Protein AF-A0A699RIP3-F1 (afdb_monomer_lite)

Organism: Tanacetum cinerariifolium (NCBI:txid118510)

pLDDT: mean 72.55, std 20.29, range [32.91, 98.12]

Structure (mmCIF, N/CA/C/O backbone):
data_AF-A0A699RIP3-F1
#
_entry.id   AF-A0A699RIP3-F1
#
loop_
_atom_site.group_PDB
_atom_site.id
_atom_site.type_symbol
_atom_site.label_atom_id
_atom_site.label_alt_id
_atom_site.label_comp_id
_atom_site.label_asym_id
_atom_site.label_entity_id
_atom_site.label_seq_id
_atom_site.pdbx_PDB_ins_code
_atom_site.Cartn_x
_atom_site.Cartn_y
_atom_site.Cartn_z
_atom_site.occupancy
_atom_site.B_iso_or_equiv
_atom_site.auth_seq_id
_atom_site.auth_comp_id
_atom_site.auth_asym_id
_atom_site.auth_atom_id
_atom_site.pdbx_PDB_model_num
ATOM 1 N N . PRO A 1 1 ? 71.080 -11.417 -11.688 1.00 34.22 1 PRO A N 1
ATOM 2 C CA . PRO A 1 1 ? 71.115 -10.082 -12.326 1.00 34.22 1 PRO A CA 1
ATOM 3 C C . PRO A 1 1 ? 70.754 -10.227 -13.813 1.00 34.22 1 PRO A C 1
ATOM 5 O O . PRO A 1 1 ? 71.542 -10.786 -14.564 1.00 34.22 1 PRO A O 1
ATOM 8 N N . THR A 1 2 ? 69.465 -10.090 -14.152 1.00 40.97 2 THR A N 1
ATOM 9 C CA . THR A 1 2 ? 68.880 -8.862 -14.751 1.00 40.97 2 THR A CA 1
ATOM 10 C C . THR A 1 2 ? 69.569 -8.600 -16.093 1.00 40.97 2 THR A C 1
ATOM 12 O O . THR A 1 2 ? 70.776 -8.411 -16.110 1.00 40.97 2 THR A O 1
ATOM 15 N N . ILE A 1 3 ? 68.917 -8.660 -17.254 1.00 39.81 3 ILE A N 1
ATOM 16 C CA . ILE A 1 3 ? 67.822 -7.795 -17.712 1.00 39.81 3 ILE A CA 1
ATOM 17 C C . ILE A 1 3 ? 67.219 -8.493 -18.946 1.00 39.81 3 ILE A C 1
ATOM 19 O O . ILE A 1 3 ? 67.927 -8.654 -19.934 1.00 39.81 3 ILE A O 1
ATOM 23 N N . ASN A 1 4 ? 65.950 -8.904 -18.906 1.00 32.91 4 ASN A N 1
ATOM 24 C CA . ASN A 1 4 ? 65.166 -9.080 -20.129 1.00 32.91 4 ASN A CA 1
ATOM 25 C C . ASN A 1 4 ? 64.167 -7.934 -20.141 1.00 32.91 4 ASN A C 1
ATOM 27 O O . ASN A 1 4 ? 63.310 -7.826 -19.266 1.00 32.91 4 ASN A O 1
ATOM 31 N N . SER A 1 5 ? 64.414 -7.035 -21.081 1.00 35.91 5 SER A N 1
ATOM 32 C CA . SER A 1 5 ? 63.674 -5.821 -21.369 1.00 35.91 5 SER A CA 1
ATOM 33 C C . SER A 1 5 ? 62.181 -6.092 -21.506 1.00 35.91 5 SER A C 1
ATOM 35 O O . SER A 1 5 ? 61.758 -6.902 -22.332 1.00 35.91 5 SER A O 1
ATOM 37 N N . GLU A 1 6 ? 61.430 -5.363 -20.690 1.00 47.81 6 GLU A N 1
ATOM 38 C CA . GLU A 1 6 ? 60.021 -5.026 -20.836 1.00 47.81 6 GLU A CA 1
ATOM 39 C C . GLU A 1 6 ? 59.638 -4.841 -22.312 1.00 47.81 6 GLU A C 1
ATOM 41 O O . GLU A 1 6 ? 60.099 -3.910 -22.971 1.00 47.81 6 GLU A O 1
ATOM 46 N N . LEU A 1 7 ? 58.767 -5.708 -22.828 1.00 37.56 7 LEU A N 1
ATOM 47 C CA . LEU A 1 7 ? 57.936 -5.372 -23.977 1.00 37.56 7 LEU A CA 1
ATOM 48 C C . LEU A 1 7 ? 56.486 -5.337 -23.502 1.00 37.56 7 LEU A C 1
ATOM 50 O O . LEU A 1 7 ? 55.873 -6.359 -23.200 1.00 37.56 7 LEU A O 1
ATOM 54 N N . LEU A 1 8 ? 55.990 -4.109 -23.395 1.00 41.62 8 LEU A N 1
ATOM 55 C CA . LEU A 1 8 ? 54.599 -3.743 -23.164 1.00 41.62 8 LEU A CA 1
ATOM 56 C C . LEU A 1 8 ? 53.673 -4.487 -24.147 1.00 41.62 8 LEU A C 1
ATOM 58 O O . LEU A 1 8 ? 53.955 -4.467 -25.350 1.00 41.62 8 LEU A O 1
ATOM 62 N N . PRO A 1 9 ? 52.545 -5.073 -23.694 1.00 40.75 9 PRO A N 1
ATOM 63 C CA . PRO A 1 9 ? 51.501 -5.528 -24.595 1.00 40.75 9 PRO A CA 1
ATOM 64 C C . PRO A 1 9 ? 50.780 -4.293 -25.138 1.00 40.75 9 PRO A C 1
ATOM 66 O O . PRO A 1 9 ? 49.934 -3.672 -24.497 1.00 40.75 9 PRO A O 1
ATOM 69 N N . THR A 1 10 ? 51.218 -3.916 -26.328 1.00 44.31 10 THR A N 1
ATOM 70 C CA . THR A 1 10 ? 50.703 -2.870 -27.196 1.00 44.31 10 THR A CA 1
ATOM 71 C C . THR A 1 10 ? 49.336 -3.272 -27.747 1.00 44.31 10 THR A C 1
ATOM 73 O O . THR A 1 10 ? 49.201 -4.348 -28.315 1.00 44.31 10 THR A O 1
ATOM 76 N N . GLN A 1 11 ? 48.347 -2.387 -27.570 1.00 42.66 11 GLN A N 1
ATOM 77 C CA . GLN A 1 11 ? 47.198 -2.077 -28.448 1.00 42.66 11 GLN A CA 1
ATOM 78 C C . GLN A 1 11 ? 46.241 -3.184 -28.964 1.00 42.66 11 GLN A C 1
ATOM 80 O O . GLN A 1 11 ? 45.070 -2.888 -29.169 1.00 42.66 11 GLN A O 1
ATOM 85 N N . GLY A 1 12 ? 46.649 -4.443 -29.133 1.00 36.34 12 GLY A N 1
ATOM 86 C CA . GLY A 1 12 ? 45.901 -5.457 -29.892 1.00 36.34 12 GLY A CA 1
ATOM 87 C C . GLY A 1 12 ? 44.864 -6.278 -29.114 1.00 36.34 12 GLY A C 1
ATOM 88 O O . GLY A 1 12 ? 44.054 -6.970 -29.727 1.00 36.34 12 GLY A O 1
ATOM 89 N N . VAL A 1 13 ? 44.852 -6.219 -27.777 1.00 40.50 13 VAL A N 1
ATOM 90 C CA . VAL A 1 13 ? 43.825 -6.900 -26.951 1.00 40.50 13 VAL A CA 1
ATOM 91 C C . VAL A 1 13 ? 42.534 -6.076 -26.886 1.00 40.50 13 VAL A C 1
ATOM 93 O O . VAL A 1 13 ? 41.445 -6.621 -26.761 1.00 40.50 13 VAL A O 1
ATOM 96 N N . MET A 1 14 ? 42.653 -4.756 -27.041 1.00 40.97 14 MET A N 1
ATOM 97 C CA . MET A 1 14 ? 41.535 -3.813 -26.982 1.00 40.97 14 MET A CA 1
ATOM 98 C C . MET A 1 14 ? 40.699 -3.805 -28.274 1.00 40.97 14 MET A C 1
ATOM 100 O O . MET A 1 14 ? 39.565 -3.344 -28.267 1.00 40.97 14 MET A O 1
ATOM 104 N N . GLN A 1 15 ? 41.237 -4.364 -29.362 1.00 41.56 15 GLN A N 1
ATOM 105 C CA . GLN A 1 15 ? 40.645 -4.301 -30.701 1.00 41.56 15 GLN A CA 1
ATOM 106 C C . GLN A 1 15 ? 39.834 -5.549 -31.085 1.00 41.56 15 GLN A C 1
ATOM 108 O O . GLN A 1 15 ? 39.026 -5.490 -31.996 1.00 41.56 15 GLN A O 1
ATOM 113 N N . ARG A 1 16 ? 39.972 -6.670 -30.359 1.00 39.16 16 ARG A N 1
ATOM 114 C CA . ARG A 1 16 ? 39.171 -7.893 -30.600 1.00 39.16 16 ARG A CA 1
ATOM 115 C C . ARG A 1 16 ? 37.835 -7.923 -29.858 1.00 39.16 16 ARG A C 1
ATOM 117 O O . ARG A 1 16 ? 36.969 -8.720 -30.194 1.00 39.16 16 ARG A O 1
ATOM 124 N N . CYS A 1 17 ? 37.669 -7.045 -28.871 1.00 43.50 17 CYS A N 1
ATOM 125 C CA . CYS A 1 17 ? 36.373 -6.774 -28.249 1.00 43.50 17 CYS A CA 1
ATOM 126 C C . CYS A 1 17 ? 35.529 -5.787 -29.071 1.00 43.50 17 CYS A C 1
ATOM 128 O O . CYS A 1 17 ? 34.378 -5.535 -28.719 1.00 43.50 17 CYS A O 1
ATOM 130 N N . MET A 1 18 ? 36.085 -5.224 -30.149 1.00 45.62 18 MET A N 1
ATOM 131 C CA . MET A 1 18 ? 35.347 -4.386 -31.078 1.00 45.62 18 MET A CA 1
ATOM 132 C C . MET A 1 18 ? 34.877 -5.254 -32.254 1.00 45.62 18 MET A C 1
ATOM 134 O O . MET A 1 18 ? 35.673 -5.824 -32.987 1.00 45.62 18 MET A O 1
ATOM 138 N N . MET A 1 19 ? 33.556 -5.314 -32.431 1.00 51.97 19 MET A N 1
ATOM 139 C CA . MET A 1 19 ? 32.873 -5.632 -33.692 1.00 51.97 19 MET A CA 1
ATOM 140 C C . MET A 1 19 ? 32.603 -7.112 -34.025 1.00 51.97 19 MET A C 1
ATOM 142 O O . MET A 1 19 ? 32.935 -7.588 -35.107 1.00 51.97 19 MET A O 1
ATOM 146 N N . ASP A 1 20 ? 31.784 -7.793 -33.213 1.00 46.00 20 ASP A N 1
ATOM 147 C CA . ASP A 1 20 ? 30.712 -8.562 -33.863 1.00 46.00 20 ASP A CA 1
ATOM 148 C C . ASP A 1 20 ? 29.826 -7.508 -34.551 1.00 46.00 20 ASP A C 1
ATOM 150 O O . ASP A 1 20 ? 29.187 -6.697 -33.876 1.00 46.00 20 ASP A O 1
ATOM 154 N N . GLY A 1 21 ? 29.894 -7.395 -35.881 1.00 54.56 21 GLY A N 1
ATOM 155 C CA . GLY A 1 21 ? 29.233 -6.315 -36.633 1.00 54.56 21 GLY A CA 1
ATOM 156 C C . GLY A 1 21 ? 27.726 -6.239 -36.359 1.00 54.56 21 GLY A C 1
ATOM 157 O O . GLY A 1 21 ? 27.130 -5.168 -36.428 1.00 54.56 21 GLY A O 1
ATOM 158 N N . SER A 1 22 ? 27.129 -7.358 -35.947 1.00 57.47 22 SER A N 1
ATOM 159 C CA . SER A 1 22 ? 25.752 -7.437 -35.458 1.00 57.47 22 SER A CA 1
ATOM 160 C C . SER A 1 22 ? 25.561 -6.708 -34.123 1.00 57.47 22 SER A C 1
ATOM 162 O O . SER A 1 22 ? 24.611 -5.944 -33.976 1.00 57.47 22 SER A O 1
ATOM 164 N N . LEU A 1 23 ? 26.478 -6.888 -33.163 1.00 54.41 23 LEU A N 1
ATOM 165 C CA . LEU A 1 23 ? 26.453 -6.171 -31.886 1.00 54.41 23 LEU A CA 1
ATOM 166 C C . LEU A 1 23 ? 26.749 -4.688 -32.091 1.00 54.41 23 LEU A C 1
ATOM 168 O O . LEU A 1 23 ? 26.065 -3.857 -31.512 1.00 54.41 23 LEU A O 1
ATOM 172 N N . LEU A 1 24 ? 27.702 -4.314 -32.944 1.00 56.69 24 LEU A N 1
ATOM 173 C CA . LEU A 1 24 ? 27.969 -2.891 -33.168 1.00 56.69 24 LEU A CA 1
ATOM 174 C C . LEU A 1 24 ? 26.839 -2.170 -33.903 1.00 56.69 24 LEU A C 1
ATOM 176 O O . LEU A 1 24 ? 26.588 -1.009 -33.597 1.00 56.69 24 LEU A O 1
ATOM 180 N N . ASN A 1 25 ? 26.123 -2.842 -34.805 1.00 54.47 25 ASN A N 1
ATOM 181 C CA . ASN A 1 25 ? 24.908 -2.290 -35.409 1.00 54.47 25 ASN A CA 1
ATOM 182 C C . ASN A 1 25 ? 23.765 -2.187 -34.386 1.00 54.47 25 ASN A C 1
ATOM 184 O O . ASN A 1 25 ? 23.089 -1.162 -34.342 1.00 54.47 25 ASN A O 1
ATOM 188 N N . LEU A 1 26 ? 23.616 -3.170 -33.490 1.00 55.41 26 LEU A N 1
ATOM 189 C CA . LEU A 1 26 ? 22.687 -3.102 -32.354 1.00 55.41 26 LEU A CA 1
ATOM 190 C C . LEU A 1 26 ? 23.014 -1.911 -31.427 1.00 55.41 26 LEU A C 1
ATOM 192 O O . LEU A 1 26 ? 22.128 -1.160 -31.023 1.00 55.41 26 LEU A O 1
ATOM 196 N N . PHE A 1 27 ? 24.298 -1.679 -31.138 1.00 52.00 27 PHE A N 1
ATOM 197 C CA . PHE A 1 27 ? 24.760 -0.554 -30.321 1.00 52.00 27 PHE A CA 1
ATOM 198 C C . PHE A 1 27 ? 24.671 0.806 -31.043 1.00 52.00 27 PHE A C 1
ATOM 200 O O . PHE A 1 27 ? 24.425 1.822 -30.394 1.00 52.00 27 PHE A O 1
ATOM 207 N N . ARG A 1 28 ? 24.868 0.854 -32.367 1.00 54.44 28 ARG A N 1
ATOM 208 C CA . ARG A 1 28 ? 24.886 2.097 -33.161 1.00 54.44 28 ARG A CA 1
ATOM 209 C C . ARG A 1 28 ? 23.491 2.553 -33.586 1.00 54.44 28 ARG A C 1
ATOM 211 O O . ARG A 1 28 ? 23.231 3.753 -33.581 1.00 54.44 28 ARG A O 1
ATOM 218 N N . GLU A 1 29 ? 22.614 1.628 -33.967 1.00 58.25 29 GLU A N 1
ATOM 219 C CA . GLU A 1 29 ? 21.299 1.947 -34.537 1.00 58.25 29 GLU A CA 1
ATOM 220 C C . GLU A 1 29 ? 20.145 1.664 -33.569 1.00 58.25 29 GLU A C 1
ATOM 222 O O . GLU A 1 29 ? 19.229 2.480 -33.466 1.00 58.25 29 GLU A O 1
ATOM 227 N N . GLU A 1 30 ? 20.185 0.561 -32.814 1.00 57.12 30 GLU A N 1
ATOM 228 C CA . GLU A 1 30 ? 19.050 0.161 -31.971 1.00 57.12 30 GLU A CA 1
ATOM 229 C C . GLU A 1 30 ? 19.103 0.735 -30.551 1.00 57.12 30 GLU A C 1
ATOM 231 O O . GLU A 1 30 ? 18.060 1.125 -30.030 1.00 57.12 30 GLU A O 1
ATOM 236 N N . LEU A 1 31 ? 20.279 0.871 -29.924 1.00 61.66 31 LEU A N 1
ATOM 237 C CA . LEU A 1 31 ? 20.385 1.438 -28.569 1.00 61.66 31 LEU A CA 1
ATOM 238 C C . LEU A 1 31 ? 19.829 2.866 -28.444 1.00 61.66 31 LEU A C 1
ATOM 240 O O . LEU A 1 31 ? 19.048 3.094 -27.521 1.00 61.66 31 LEU A O 1
ATOM 244 N N . PRO A 1 32 ? 20.136 3.825 -29.342 1.00 71.62 32 PRO A N 1
ATOM 245 C CA . PRO A 1 32 ? 19.537 5.160 -29.286 1.00 71.62 32 PRO A CA 1
ATOM 246 C C . PRO A 1 32 ? 18.012 5.129 -29.460 1.00 71.62 32 PRO A C 1
ATOM 248 O O . PRO A 1 32 ? 17.280 5.886 -28.820 1.00 71.62 32 PRO A O 1
ATOM 251 N N . VAL A 1 33 ? 17.505 4.219 -30.298 1.00 68.62 33 VAL A N 1
ATOM 252 C CA . VAL A 1 33 ? 16.064 4.019 -30.492 1.00 68.62 33 VAL A CA 1
ATOM 253 C C . VAL A 1 33 ? 15.434 3.427 -29.229 1.00 68.62 33 VAL A C 1
ATOM 255 O O . VAL A 1 33 ? 14.414 3.936 -28.773 1.00 68.62 33 VAL A O 1
ATOM 258 N N . MET A 1 34 ? 16.059 2.432 -28.601 1.00 60.53 34 MET A N 1
ATOM 259 C CA . MET A 1 34 ? 15.606 1.850 -27.336 1.00 60.53 34 MET A CA 1
ATOM 260 C C . MET A 1 34 ? 15.633 2.859 -26.182 1.00 60.53 34 MET A C 1
ATOM 262 O O . MET A 1 34 ? 14.648 2.962 -25.453 1.00 60.53 34 MET A O 1
ATOM 266 N N . LEU A 1 35 ? 16.708 3.639 -26.048 1.00 67.06 35 LEU A N 1
ATOM 267 C CA . LEU A 1 35 ? 16.837 4.711 -25.055 1.00 67.06 35 LEU A CA 1
ATOM 268 C C . LEU A 1 35 ? 15.766 5.785 -25.267 1.00 67.06 35 LEU A C 1
ATOM 270 O O . LEU A 1 35 ? 15.059 6.124 -24.323 1.00 67.06 35 LEU A O 1
ATOM 274 N N . SER A 1 36 ? 15.548 6.238 -26.506 1.00 61.00 36 SER A N 1
ATOM 275 C CA . SER A 1 36 ? 14.508 7.235 -26.806 1.00 61.00 36 SER A CA 1
ATOM 276 C C . SER A 1 36 ? 13.079 6.704 -26.615 1.00 61.00 36 SER A C 1
ATOM 278 O O . SER A 1 36 ? 12.183 7.451 -26.220 1.00 61.00 36 SER A O 1
ATOM 280 N N . LEU A 1 37 ? 12.829 5.413 -26.860 1.00 59.50 37 LEU A N 1
ATOM 281 C CA . LEU A 1 37 ? 11.549 4.769 -26.549 1.00 59.50 37 LEU A CA 1
ATOM 282 C C . LEU A 1 37 ? 11.345 4.641 -25.038 1.00 59.50 37 LEU A C 1
ATOM 284 O O . LEU A 1 37 ? 10.236 4.859 -24.554 1.00 59.50 37 LEU A O 1
ATOM 288 N N . GLN A 1 38 ? 12.406 4.325 -24.296 1.00 57.81 38 GLN A N 1
ATOM 289 C CA . GLN A 1 38 ? 12.388 4.253 -22.840 1.00 57.81 38 GLN A CA 1
ATOM 290 C C . GLN A 1 38 ? 12.198 5.637 -22.211 1.00 57.81 38 GLN A C 1
ATOM 292 O O . GLN A 1 38 ? 11.430 5.764 -21.266 1.00 57.81 38 GLN A O 1
ATOM 297 N N . GLU A 1 39 ? 12.828 6.683 -22.737 1.00 65.94 39 GLU A N 1
ATOM 298 C CA . GLU A 1 39 ? 12.599 8.073 -22.328 1.00 65.94 39 GLU A CA 1
ATOM 299 C C . GLU A 1 39 ? 11.161 8.502 -22.582 1.00 65.94 39 GLU A C 1
ATOM 301 O O . GLU A 1 39 ? 10.498 8.951 -21.654 1.00 65.94 39 GLU A O 1
ATOM 306 N N . LYS A 1 40 ? 10.632 8.258 -23.785 1.00 61.91 40 LYS A N 1
ATOM 307 C CA . LYS A 1 40 ? 9.219 8.522 -24.092 1.00 61.91 40 LYS A CA 1
ATOM 308 C C . LYS A 1 40 ? 8.268 7.716 -23.213 1.00 61.91 40 LYS A C 1
ATOM 310 O O . LYS A 1 40 ? 7.171 8.180 -22.918 1.00 61.91 40 LYS A O 1
ATOM 315 N N . LYS A 1 41 ? 8.653 6.501 -22.815 1.00 69.44 41 LYS A N 1
ATOM 316 C CA . LYS A 1 41 ? 7.891 5.690 -21.862 1.00 69.44 41 LYS A CA 1
ATOM 317 C C . LYS A 1 41 ? 7.926 6.319 -20.467 1.00 69.44 41 LYS A C 1
ATOM 319 O O . LYS A 1 41 ? 6.865 6.532 -19.903 1.00 69.44 41 LYS A O 1
ATOM 324 N N . ARG A 1 42 ? 9.105 6.713 -19.973 1.00 67.38 42 ARG A N 1
ATOM 325 C CA . ARG A 1 42 ? 9.269 7.424 -18.692 1.00 67.38 42 ARG A CA 1
ATOM 326 C C . ARG A 1 42 ? 8.509 8.749 -18.656 1.00 67.38 42 ARG A C 1
ATOM 328 O O . ARG A 1 42 ? 7.937 9.077 -17.629 1.00 67.38 42 ARG A O 1
ATOM 335 N N . GLU A 1 43 ? 8.482 9.492 -19.757 1.00 70.94 43 GLU A N 1
ATOM 336 C CA . GLU A 1 43 ? 7.761 10.765 -19.864 1.00 70.94 43 GLU A CA 1
ATOM 337 C C . GLU A 1 43 ? 6.241 10.559 -19.830 1.00 70.94 43 GLU A C 1
ATOM 339 O O . GLU A 1 43 ? 5.536 11.272 -19.120 1.00 70.94 43 GLU A O 1
ATOM 344 N N . LYS A 1 44 ? 5.733 9.525 -20.513 1.00 75.25 44 LYS A N 1
ATOM 345 C CA . LYS A 1 44 ? 4.322 9.120 -20.408 1.00 75.25 44 LYS A CA 1
ATOM 346 C C . LYS A 1 44 ? 3.963 8.628 -19.010 1.00 75.25 44 LYS A C 1
ATOM 348 O O . LYS A 1 44 ? 2.895 8.974 -18.517 1.00 75.25 44 LYS A O 1
ATOM 353 N N . ASP A 1 45 ? 4.843 7.851 -18.383 1.00 78.06 45 ASP A N 1
ATOM 354 C CA . ASP A 1 45 ? 4.647 7.359 -17.020 1.00 78.06 45 ASP A CA 1
ATOM 355 C C . ASP A 1 45 ? 4.646 8.536 -16.026 1.00 78.06 45 ASP A C 1
ATOM 357 O O . ASP A 1 45 ? 3.785 8.601 -15.154 1.00 78.06 45 ASP A O 1
ATOM 361 N N . LEU A 1 46 ? 5.537 9.521 -16.192 1.00 80.06 46 LEU A N 1
ATOM 362 C CA . LEU A 1 46 ? 5.563 10.730 -15.365 1.00 80.06 46 LEU A CA 1
ATOM 363 C C . LEU A 1 46 ? 4.283 11.558 -15.529 1.00 80.06 46 LEU A C 1
ATOM 365 O O . LEU A 1 46 ? 3.661 11.900 -14.527 1.00 80.06 46 LEU A O 1
ATOM 369 N N . GLN A 1 47 ? 3.851 11.812 -16.768 1.00 84.75 47 GLN A N 1
ATOM 370 C CA . GLN A 1 47 ? 2.601 12.528 -17.041 1.00 84.75 47 GLN A CA 1
ATOM 371 C C . GLN A 1 47 ? 1.395 11.800 -16.431 1.00 84.75 47 GLN A C 1
ATOM 373 O O . GLN A 1 47 ? 0.551 12.426 -15.796 1.00 84.75 47 GLN A O 1
ATOM 378 N N . TYR A 1 48 ? 1.348 10.469 -16.558 1.00 86.44 48 TYR A N 1
ATOM 379 C CA . TYR A 1 48 ? 0.324 9.636 -15.927 1.00 86.44 48 TYR A CA 1
ATOM 380 C C . TYR A 1 48 ? 0.293 9.836 -14.406 1.00 86.44 48 TYR A C 1
ATOM 382 O O . TYR A 1 48 ? -0.781 10.004 -13.829 1.00 86.44 48 TYR A O 1
ATOM 390 N N . PHE A 1 49 ? 1.456 9.848 -13.748 1.00 81.50 49 PHE A N 1
ATOM 391 C CA . PHE A 1 49 ? 1.542 10.070 -12.305 1.00 81.50 49 PHE A CA 1
ATOM 392 C C . PHE A 1 49 ? 1.142 11.492 -11.900 1.00 81.50 49 PHE A C 1
ATOM 394 O O . PHE A 1 49 ? 0.431 11.657 -10.908 1.00 81.50 49 PHE A O 1
ATOM 401 N N . GLU A 1 50 ? 1.556 12.512 -12.648 1.00 88.81 50 GLU A N 1
ATOM 402 C CA . GLU A 1 50 ? 1.189 13.905 -12.377 1.00 88.81 50 GLU A CA 1
ATOM 403 C C . GLU A 1 50 ? -0.324 14.129 -12.495 1.00 88.81 50 GLU A C 1
ATOM 405 O O . GLU A 1 50 ? -0.943 14.647 -11.558 1.00 88.81 50 GLU A O 1
ATOM 410 N N . ASP A 1 51 ? -0.934 13.659 -13.585 1.00 89.25 51 ASP A N 1
ATOM 411 C CA . ASP A 1 51 ? -2.379 13.748 -13.815 1.00 89.25 51 ASP A CA 1
ATOM 412 C C . ASP A 1 51 ? -3.149 12.995 -12.721 1.00 89.25 51 ASP A C 1
ATOM 414 O O . ASP A 1 51 ? -4.127 13.498 -12.158 1.00 89.25 51 ASP A O 1
ATOM 418 N N . LYS A 1 52 ? -2.656 11.818 -12.322 1.00 86.19 52 LYS A N 1
ATOM 419 C CA . LYS A 1 52 ? -3.261 11.020 -11.251 1.00 86.19 52 LYS A CA 1
ATOM 420 C C . LYS A 1 52 ? -3.207 11.713 -9.894 1.00 86.19 52 LYS A C 1
ATOM 422 O O . LYS A 1 52 ? -4.207 11.746 -9.177 1.00 86.19 52 LYS A O 1
ATOM 427 N N . VAL A 1 53 ? -2.069 12.304 -9.541 1.00 88.38 53 VAL A N 1
ATOM 428 C CA . VAL A 1 53 ? -1.915 13.064 -8.291 1.00 88.38 53 VAL A CA 1
ATOM 429 C C . VAL A 1 53 ? -2.839 14.284 -8.275 1.00 88.38 53 VAL A C 1
ATOM 431 O O . VAL A 1 53 ? -3.395 14.617 -7.225 1.00 88.38 53 VAL A O 1
ATOM 434 N N . LEU A 1 54 ? -3.037 14.950 -9.414 1.00 92.06 54 LEU A N 1
ATOM 435 C CA . LEU A 1 54 ? -3.975 16.068 -9.527 1.00 92.06 54 LEU A CA 1
ATOM 436 C C . LEU A 1 54 ? -5.425 15.628 -9.286 1.00 92.06 54 LEU A C 1
ATOM 438 O O . LEU A 1 54 ? -6.131 16.284 -8.514 1.00 92.06 54 LEU A O 1
ATOM 442 N N . LEU A 1 55 ? -5.843 14.506 -9.876 1.00 91.19 55 LEU A N 1
ATOM 443 C CA . LEU A 1 55 ? -7.191 13.955 -9.712 1.00 91.19 55 LEU A CA 1
ATOM 444 C C . LEU A 1 55 ? -7.468 13.485 -8.276 1.00 91.19 55 LEU A C 1
ATOM 446 O O . LEU A 1 55 ? -8.528 13.790 -7.730 1.00 91.19 55 LEU A O 1
ATOM 450 N N . ILE A 1 56 ? -6.506 12.828 -7.618 1.00 88.44 56 ILE A N 1
ATOM 451 C CA . ILE A 1 56 ? -6.628 12.435 -6.201 1.00 88.44 56 ILE A CA 1
ATOM 452 C C . ILE A 1 56 ? -6.821 13.671 -5.320 1.00 88.44 56 ILE A C 1
ATOM 454 O O . ILE A 1 56 ? -7.748 13.720 -4.515 1.00 88.44 56 ILE A O 1
ATOM 458 N N . LYS A 1 57 ? -6.008 14.714 -5.520 1.00 88.44 57 LYS A N 1
ATOM 459 C CA . LYS A 1 57 ? -6.130 15.961 -4.754 1.00 88.44 57 LYS A CA 1
ATOM 460 C C . LYS A 1 57 ? -7.477 16.658 -4.970 1.00 88.44 57 LYS A C 1
ATOM 462 O O . LYS A 1 57 ? -7.960 17.319 -4.056 1.00 88.44 57 LYS A O 1
ATOM 467 N N . ALA A 1 58 ? -8.066 16.569 -6.163 1.00 88.94 58 ALA A N 1
ATOM 468 C CA . ALA A 1 58 ? -9.407 17.089 -6.438 1.00 88.94 58 ALA A CA 1
ATOM 469 C C . ALA A 1 58 ? -10.490 16.276 -5.702 1.00 88.94 58 ALA A C 1
ATOM 471 O O . ALA A 1 58 ? -11.321 16.862 -5.004 1.00 88.94 58 ALA A O 1
ATOM 472 N N . LYS A 1 59 ? -10.409 14.937 -5.755 1.00 87.81 59 LYS A N 1
ATOM 473 C CA . LYS A 1 59 ? -11.291 14.015 -5.012 1.00 87.81 59 LYS A CA 1
ATOM 474 C C . LYS A 1 59 ? -11.240 14.273 -3.503 1.00 87.81 59 LYS A C 1
ATOM 476 O O . LYS A 1 59 ? -12.280 14.377 -2.860 1.00 87.81 59 LYS A O 1
ATOM 481 N N . GLU A 1 60 ? -10.045 14.455 -2.941 1.00 87.50 60 GLU A N 1
ATOM 482 C CA . GLU A 1 60 ? -9.835 14.774 -1.518 1.00 87.50 60 GLU A CA 1
ATOM 483 C C . GLU A 1 60 ? -10.429 16.127 -1.107 1.00 87.50 60 GLU A C 1
ATOM 485 O O . GLU A 1 60 ? -10.913 16.282 0.014 1.00 87.50 60 GLU A O 1
ATOM 490 N N . ARG A 1 61 ? -10.431 17.113 -2.013 1.00 91.50 61 ARG A N 1
ATOM 491 C CA . ARG A 1 61 ? -11.107 18.404 -1.803 1.00 91.50 61 ARG A CA 1
ATOM 492 C C . ARG A 1 61 ? -12.630 18.323 -1.966 1.00 91.50 61 ARG A C 1
ATOM 494 O O . ARG A 1 61 ? -13.304 19.330 -1.755 1.00 91.50 61 ARG A O 1
ATOM 501 N N . GLY A 1 62 ? -13.172 17.154 -2.310 1.00 87.75 62 GLY A N 1
ATOM 502 C CA . GLY A 1 62 ? -14.599 16.940 -2.546 1.00 87.75 62 GLY A CA 1
ATOM 503 C C . GLY A 1 62 ? -15.094 17.519 -3.873 1.00 87.75 62 GLY A C 1
ATOM 504 O O . GLY A 1 62 ? -16.287 17.792 -4.007 1.00 87.75 62 GLY A O 1
ATOM 505 N N . GLU A 1 63 ? -14.198 17.752 -4.838 1.00 89.62 63 GLU A N 1
ATOM 506 C CA . GLU A 1 63 ? -14.583 18.141 -6.196 1.00 89.62 63 GLU A CA 1
ATOM 507 C C . GLU A 1 63 ? -15.245 16.950 -6.908 1.00 89.62 63 GLU A C 1
ATOM 509 O O . GLU A 1 63 ? -14.825 15.802 -6.753 1.00 89.62 63 GLU A O 1
ATOM 514 N N . VAL A 1 64 ? -16.304 17.219 -7.678 1.00 87.75 64 VAL A N 1
ATOM 515 C CA . VAL A 1 64 ? -17.011 16.184 -8.444 1.00 87.75 64 VAL A CA 1
ATOM 516 C C . VAL A 1 64 ? -16.162 15.822 -9.658 1.00 87.75 64 VAL A C 1
ATOM 518 O O . VAL A 1 64 ? -16.006 16.639 -10.566 1.00 87.75 64 VAL A O 1
ATOM 521 N N . LEU A 1 65 ? -15.616 14.608 -9.655 1.00 89.06 65 LEU A N 1
ATOM 522 C CA . LEU A 1 65 ? -14.937 14.023 -10.806 1.00 89.06 65 LEU A CA 1
ATOM 523 C C . LEU A 1 65 ? -15.969 13.450 -11.786 1.00 89.06 65 LEU A C 1
ATOM 525 O O . LEU A 1 65 ? -17.067 13.055 -11.391 1.00 89.06 65 LEU A O 1
ATOM 529 N N . ASP A 1 66 ? -15.636 13.436 -13.074 1.00 91.62 66 ASP A N 1
ATOM 530 C CA . ASP A 1 66 ? -16.445 12.737 -14.070 1.00 91.62 66 ASP A CA 1
ATOM 531 C C . ASP A 1 66 ? -16.180 11.221 -14.044 1.00 91.62 66 ASP A C 1
ATOM 533 O O . ASP A 1 66 ? -15.255 10.730 -13.393 1.00 91.62 66 ASP A O 1
ATOM 537 N N . ALA A 1 67 ? -17.016 10.462 -14.756 1.00 87.12 67 ALA A N 1
ATOM 538 C CA . ALA A 1 67 ? -16.943 9.003 -14.763 1.00 87.12 67 ALA A CA 1
ATOM 539 C C . ALA A 1 67 ? -15.632 8.457 -15.363 1.00 87.12 67 ALA A C 1
ATOM 541 O O . ALA A 1 67 ? -15.235 7.340 -15.040 1.00 87.12 67 ALA A O 1
ATOM 542 N N . GLU A 1 68 ? -14.962 9.219 -16.233 1.00 86.06 68 GLU A N 1
ATOM 543 C CA . GLU A 1 68 ? -13.693 8.817 -16.846 1.00 86.06 68 GLU A CA 1
ATOM 544 C C . GLU A 1 68 ? -12.533 9.010 -15.860 1.00 86.06 68 GLU A C 1
ATOM 546 O O . GLU A 1 68 ? -11.727 8.099 -15.669 1.00 86.06 68 GLU A O 1
ATOM 551 N N . ALA A 1 69 ? -12.501 10.142 -15.155 1.00 87.25 69 ALA A N 1
ATOM 552 C CA . ALA A 1 69 ? -11.551 10.425 -14.088 1.00 87.25 69 ALA A CA 1
ATOM 553 C C . ALA A 1 69 ? -11.737 9.499 -12.876 1.00 87.25 69 ALA A C 1
ATOM 555 O O . ALA A 1 69 ? -10.750 9.067 -12.280 1.00 87.25 69 ALA A O 1
ATOM 556 N N . GLU A 1 70 ? -12.977 9.150 -12.515 1.00 84.81 70 GLU A N 1
ATOM 557 C CA . GLU A 1 70 ? -13.235 8.147 -11.475 1.00 84.81 70 GLU A CA 1
ATOM 558 C C . GLU A 1 70 ? -12.745 6.755 -11.891 1.00 84.81 70 GLU A C 1
ATOM 560 O O . GLU A 1 70 ? -12.065 6.098 -11.102 1.00 84.81 70 GLU A O 1
ATOM 565 N N . ALA A 1 71 ? -13.011 6.325 -13.130 1.00 84.94 71 ALA A N 1
ATOM 566 C CA . ALA A 1 71 ? -12.513 5.049 -13.646 1.00 84.94 71 ALA A CA 1
ATOM 567 C C . ALA A 1 71 ? -10.974 5.007 -13.700 1.00 84.94 71 ALA A C 1
ATOM 569 O O . ALA A 1 71 ? -10.367 4.011 -13.317 1.00 84.94 71 ALA A O 1
ATOM 570 N N . PHE A 1 72 ? -10.334 6.114 -14.087 1.00 85.06 72 PHE A N 1
ATOM 571 C CA . PHE A 1 72 ? -8.875 6.257 -14.101 1.00 85.06 72 PHE A CA 1
ATOM 572 C C . PHE A 1 72 ? -8.234 6.127 -12.704 1.00 85.06 72 PHE A C 1
ATOM 574 O O . PHE A 1 72 ? -7.104 5.645 -12.561 1.00 85.06 72 PHE A O 1
ATOM 581 N N . LEU A 1 73 ? -8.947 6.548 -11.654 1.00 85.19 73 LEU A N 1
ATOM 582 C CA . LEU A 1 73 ? -8.517 6.364 -10.266 1.00 85.19 73 LEU A CA 1
ATOM 583 C C . LEU A 1 73 ? -8.799 4.947 -9.741 1.00 85.19 73 LEU A C 1
ATOM 585 O O . LEU A 1 73 ? -7.987 4.430 -8.971 1.00 85.19 73 LEU A O 1
ATOM 589 N N . ALA A 1 74 ? -9.894 4.317 -10.177 1.00 80.00 74 ALA A N 1
ATOM 590 C CA . ALA A 1 74 ? -10.329 2.993 -9.724 1.00 80.00 74 ALA A CA 1
ATOM 591 C C . ALA A 1 74 ? -9.345 1.863 -10.078 1.00 80.00 74 ALA A C 1
ATOM 593 O O . ALA A 1 74 ? -9.211 0.919 -9.306 1.00 80.00 74 ALA A O 1
ATOM 594 N N . ASP A 1 75 ? -8.575 1.991 -11.164 1.00 67.50 75 ASP A N 1
ATOM 595 C CA . ASP A 1 75 ? -7.542 1.013 -11.561 1.00 67.50 75 ASP A CA 1
ATOM 596 C C . ASP A 1 75 ? -6.432 0.791 -10.503 1.00 67.50 75 ASP A C 1
ATOM 598 O O . ASP A 1 75 ? -5.633 -0.136 -10.629 1.00 67.50 75 ASP A O 1
ATOM 602 N N . VAL A 1 76 ? -6.336 1.641 -9.468 1.00 55.62 76 VAL A N 1
ATOM 603 C CA . VAL A 1 76 ? -5.366 1.505 -8.359 1.00 55.62 76 VAL A CA 1
ATOM 604 C C . VAL A 1 76 ? -6.001 1.208 -7.001 1.00 55.62 76 VAL A C 1
ATOM 606 O O . VAL A 1 76 ? -5.282 0.756 -6.108 1.00 55.62 76 VAL A O 1
ATOM 609 N N . GLU A 1 77 ? -7.317 1.362 -6.837 1.00 54.31 77 GLU A N 1
ATOM 610 C CA . GLU A 1 77 ? -8.044 0.789 -5.692 1.00 54.31 77 GLU A CA 1
ATOM 611 C C . GLU A 1 77 ? -8.134 -0.736 -5.891 1.00 54.31 77 GLU A C 1
ATOM 613 O O . GLU A 1 77 ? -9.184 -1.326 -6.122 1.00 54.31 77 GLU A O 1
ATOM 618 N N . CYS A 1 78 ? -6.979 -1.403 -5.840 1.00 50.19 78 CYS A N 1
ATOM 619 C CA . CYS A 1 78 ? -6.905 -2.840 -5.667 1.00 50.19 78 CYS A CA 1
ATOM 620 C C . CYS A 1 78 ? -7.244 -3.125 -4.199 1.00 50.19 78 CYS A C 1
ATOM 622 O O . CYS A 1 78 ? -6.366 -3.281 -3.350 1.00 50.19 78 CYS A O 1
ATOM 624 N N . ASP A 1 79 ? -8.543 -3.122 -3.905 1.00 53.81 79 ASP A N 1
ATOM 625 C CA . ASP A 1 79 ? -9.106 -3.553 -2.623 1.00 53.81 79 ASP A CA 1
ATOM 626 C C . ASP A 1 79 ? -9.062 -5.081 -2.466 1.00 53.81 79 ASP A C 1
ATOM 628 O O . ASP A 1 79 ? -9.398 -5.613 -1.404 1.00 53.81 79 ASP A O 1
ATOM 632 N N . GLU A 1 80 ? -8.639 -5.810 -3.504 1.00 53.12 80 GLU A N 1
ATOM 633 C CA . GLU A 1 80 ? -8.440 -7.248 -3.411 1.00 53.12 80 GLU A CA 1
ATOM 634 C C . GLU A 1 80 ? -7.189 -7.545 -2.568 1.00 53.12 80 GLU A C 1
ATOM 636 O O . GLU A 1 80 ? -6.072 -7.161 -2.936 1.00 53.12 80 GLU A O 1
ATOM 641 N N . PRO A 1 81 ? -7.336 -8.228 -1.416 1.00 48.66 81 PRO A N 1
ATOM 642 C CA . PRO A 1 81 ? -6.190 -8.694 -0.661 1.00 48.66 81 PRO A CA 1
ATOM 643 C C . PRO A 1 81 ? -5.389 -9.644 -1.550 1.00 48.66 81 PRO A C 1
ATOM 645 O O . PRO A 1 81 ? -5.858 -10.706 -1.954 1.00 48.66 81 PRO A O 1
ATOM 648 N N . TYR A 1 82 ? -4.169 -9.233 -1.880 1.00 51.84 82 TYR A N 1
ATOM 649 C CA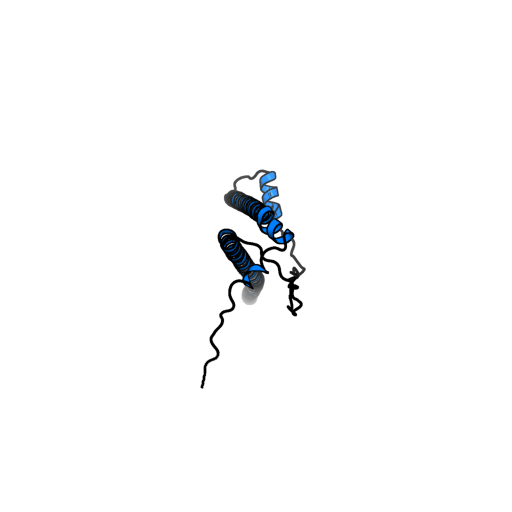 . TYR A 1 82 ? -3.241 -10.063 -2.627 1.00 51.84 82 TYR A CA 1
ATOM 650 C C . TYR A 1 82 ? -2.741 -11.181 -1.695 1.00 51.84 82 TYR A C 1
ATOM 652 O O . TYR A 1 82 ? -1.812 -10.984 -0.912 1.00 51.84 82 TYR A O 1
ATOM 660 N N . ASP A 1 83 ? -3.419 -12.330 -1.727 1.00 58.81 83 ASP A N 1
ATOM 661 C CA . ASP A 1 83 ? -3.162 -13.481 -0.845 1.00 58.81 83 ASP A CA 1
ATOM 662 C C . ASP A 1 83 ? -1.929 -14.310 -1.261 1.00 58.81 83 ASP A C 1
ATOM 664 O O . ASP A 1 83 ? -1.484 -15.182 -0.511 1.00 58.81 83 ASP A O 1
ATOM 668 N N . GLU A 1 84 ? -1.342 -14.044 -2.433 1.00 65.94 84 GLU A N 1
ATOM 669 C CA . GLU A 1 84 ? -0.238 -14.837 -2.978 1.00 65.94 84 GLU A CA 1
ATOM 670 C C . GLU A 1 84 ? 1.064 -14.018 -3.068 1.00 65.94 84 GLU A C 1
ATOM 672 O O . GLU A 1 84 ? 1.081 -12.936 -3.656 1.00 65.94 84 GLU A O 1
ATOM 677 N N . PRO A 1 85 ? 2.190 -14.480 -2.492 1.00 54.78 85 PRO A N 1
ATOM 678 C CA . PRO A 1 85 ? 3.452 -13.760 -2.597 1.00 54.78 85 PRO A CA 1
ATOM 679 C C . PRO A 1 85 ? 3.893 -13.684 -4.064 1.00 54.78 85 PRO A C 1
ATOM 681 O O . PRO A 1 85 ? 4.157 -14.708 -4.693 1.00 54.78 85 PRO A O 1
ATOM 684 N N . LEU A 1 86 ? 4.013 -12.461 -4.595 1.00 61.94 86 LEU A N 1
ATOM 685 C CA . LEU A 1 86 ? 4.601 -12.180 -5.906 1.00 61.94 86 LEU A CA 1
ATOM 686 C C . LEU A 1 86 ? 6.021 -12.763 -5.972 1.00 61.94 86 LEU A C 1
ATOM 688 O O . LEU A 1 86 ? 6.985 -12.174 -5.481 1.00 61.94 86 LEU A O 1
ATOM 692 N N . ALA A 1 87 ? 6.152 -13.944 -6.572 1.00 53.06 87 ALA A N 1
ATOM 693 C CA . ALA A 1 87 ? 7.427 -14.610 -6.777 1.00 53.06 87 ALA A CA 1
ATOM 694 C C . ALA A 1 87 ? 8.191 -13.926 -7.922 1.00 53.06 87 ALA A C 1
ATOM 696 O O . ALA A 1 87 ? 8.095 -14.315 -9.086 1.00 53.06 87 ALA A O 1
ATOM 697 N N . ILE A 1 88 ? 8.958 -12.885 -7.596 1.00 51.72 88 ILE A N 1
ATOM 698 C CA . ILE A 1 88 ? 9.870 -12.241 -8.546 1.00 51.72 88 ILE A CA 1
ATOM 699 C C . ILE A 1 88 ? 11.006 -13.228 -8.849 1.00 51.72 88 ILE A C 1
ATOM 701 O O . ILE A 1 88 ? 11.848 -13.514 -7.999 1.00 51.72 88 ILE A O 1
ATOM 705 N N . THR A 1 89 ? 11.018 -13.788 -10.058 1.00 46.78 89 THR A N 1
ATOM 706 C CA . THR A 1 89 ? 12.057 -14.717 -10.522 1.00 46.78 89 THR A CA 1
AT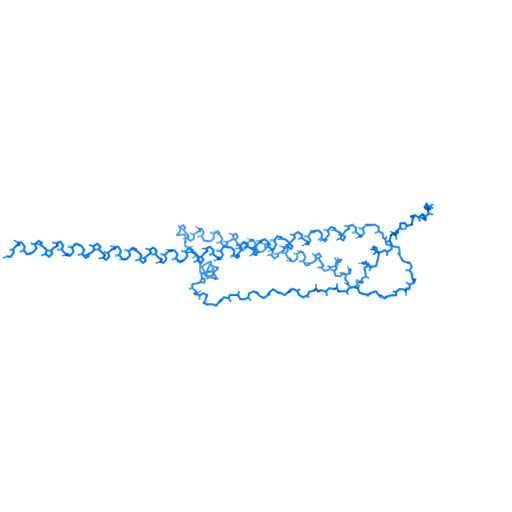OM 707 C C . THR A 1 89 ? 13.220 -13.924 -11.120 1.00 46.78 89 THR A C 1
ATOM 709 O O . THR A 1 89 ? 13.132 -13.387 -12.220 1.00 46.78 89 THR A O 1
ATOM 712 N N . THR A 1 90 ? 14.324 -13.824 -10.380 1.00 46.31 90 THR A N 1
ATOM 713 C CA . THR A 1 90 ? 15.560 -13.170 -10.833 1.00 46.31 90 THR A CA 1
ATOM 714 C C . THR A 1 90 ? 16.317 -14.083 -11.807 1.00 46.31 90 THR A C 1
ATOM 716 O O . THR A 1 90 ? 16.942 -15.055 -11.388 1.00 46.31 90 THR A O 1
ATOM 719 N N . THR A 1 91 ? 16.296 -13.787 -13.107 1.00 48.09 91 THR A N 1
ATOM 720 C CA . THR A 1 91 ? 17.074 -14.529 -14.118 1.00 48.09 91 THR A CA 1
ATOM 721 C C . THR A 1 91 ? 18.531 -14.042 -14.129 1.00 48.09 91 THR A C 1
ATOM 723 O O . THR A 1 91 ? 18.833 -13.003 -14.705 1.00 48.09 91 THR A O 1
ATOM 726 N N . THR A 1 92 ? 19.445 -14.774 -13.482 1.00 45.78 92 THR A N 1
ATOM 727 C CA . THR A 1 92 ? 20.881 -14.425 -13.329 1.00 45.78 92 THR A CA 1
ATOM 728 C C . THR A 1 92 ? 21.839 -15.197 -14.257 1.00 45.78 92 THR A C 1
ATOM 730 O O . THR A 1 92 ? 23.041 -15.249 -14.006 1.00 45.78 92 THR A O 1
ATOM 733 N N . ALA A 1 93 ? 21.359 -15.818 -15.336 1.00 46.44 93 ALA A N 1
ATOM 734 C CA . ALA A 1 93 ? 22.166 -16.729 -16.155 1.00 46.44 93 ALA A CA 1
ATOM 735 C C . ALA A 1 93 ? 22.956 -16.031 -17.285 1.00 46.44 93 ALA A C 1
ATOM 737 O O . ALA A 1 93 ? 22.583 -16.133 -18.447 1.00 46.44 93 ALA A O 1
ATOM 738 N N . PHE A 1 94 ? 24.074 -15.377 -16.960 1.00 47.03 94 PHE A N 1
ATOM 739 C CA . PHE A 1 94 ? 25.158 -15.104 -17.919 1.00 47.03 94 PHE A CA 1
ATOM 740 C C . PHE A 1 94 ? 26.514 -15.287 -17.220 1.00 47.03 94 PHE A C 1
ATOM 742 O O . PHE A 1 94 ? 27.048 -14.360 -16.620 1.00 47.03 94 PHE A O 1
ATOM 749 N N . ASN A 1 95 ? 27.059 -16.505 -17.286 1.00 54.31 95 ASN A N 1
ATOM 750 C CA . ASN A 1 95 ? 28.455 -16.799 -16.956 1.00 54.31 95 ASN A CA 1
ATOM 751 C C . ASN A 1 95 ? 29.183 -17.083 -18.276 1.00 54.31 95 ASN A C 1
ATOM 753 O O . ASN A 1 95 ? 28.836 -18.042 -18.962 1.00 54.31 95 ASN A O 1
ATOM 757 N N . VAL A 1 96 ? 30.151 -16.241 -18.6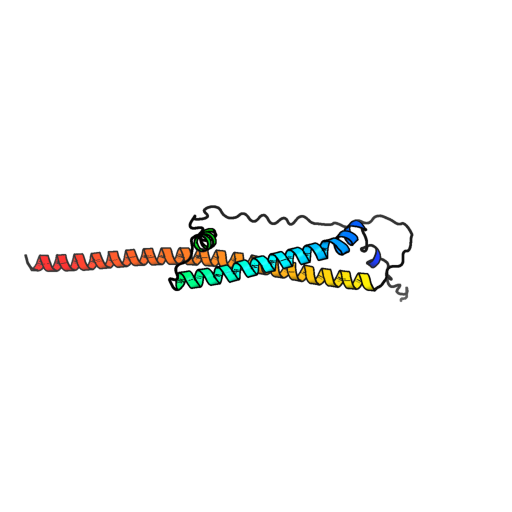43 1.00 45.81 96 VAL A N 1
ATOM 758 C CA . VAL A 1 96 ? 30.995 -16.422 -19.835 1.00 45.81 96 VAL A CA 1
ATOM 759 C C . VAL A 1 96 ? 32.379 -16.843 -19.353 1.00 45.81 96 VAL A C 1
ATOM 761 O O . VAL A 1 96 ? 33.106 -16.037 -18.777 1.00 45.81 96 VAL A O 1
ATOM 764 N N . ASP A 1 97 ? 32.700 -18.121 -19.543 1.00 50.59 97 ASP A N 1
ATOM 765 C CA . ASP A 1 97 ? 34.005 -18.712 -19.243 1.00 50.59 97 ASP A CA 1
ATOM 766 C C . ASP A 1 97 ? 34.866 -18.653 -20.515 1.00 50.59 97 ASP A C 1
ATOM 768 O O . ASP A 1 97 ? 34.413 -19.054 -21.590 1.00 50.59 97 ASP A O 1
ATOM 772 N N . HIS A 1 98 ? 36.061 -18.067 -20.432 1.00 49.84 98 HIS A N 1
ATOM 773 C CA . HIS A 1 98 ? 36.853 -17.670 -21.601 1.00 49.84 98 HIS A CA 1
ATOM 774 C C . HIS A 1 98 ? 38.094 -18.561 -21.730 1.00 49.84 98 HIS A C 1
ATOM 776 O O . HIS A 1 98 ? 39.149 -18.263 -21.171 1.00 49.84 98 HIS A O 1
ATOM 782 N N . GLU A 1 99 ? 37.974 -19.660 -22.478 1.00 50.97 99 GLU A N 1
ATOM 783 C CA . GLU A 1 99 ? 39.081 -20.579 -22.763 1.00 50.97 99 GLU A CA 1
ATOM 784 C C . GLU A 1 99 ? 39.582 -20.395 -24.210 1.00 50.97 99 GLU A C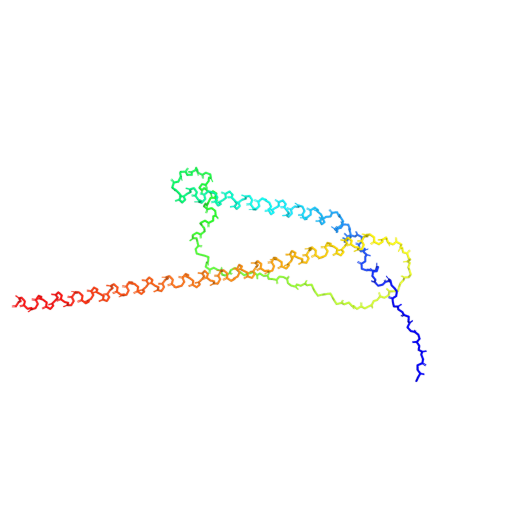 1
ATOM 786 O O . GLU A 1 99 ? 38.812 -20.278 -25.162 1.00 50.97 99 GLU A O 1
ATOM 791 N N . ASN A 1 100 ? 40.902 -20.268 -24.348 1.00 52.53 100 ASN A N 1
ATOM 792 C CA . ASN A 1 100 ? 41.608 -19.683 -25.492 1.00 52.53 100 ASN A CA 1
ATOM 793 C C . ASN A 1 100 ? 41.645 -20.574 -26.746 1.00 52.53 100 ASN A C 1
ATOM 795 O O . ASN A 1 100 ? 42.049 -21.734 -26.659 1.00 52.53 100 ASN A O 1
ATOM 799 N N . ALA A 1 101 ? 41.406 -19.996 -27.932 1.00 38.94 101 ALA A N 1
ATOM 800 C CA . ALA A 1 101 ? 41.710 -20.649 -29.209 1.00 38.94 101 ALA A CA 1
ATOM 801 C C . ALA A 1 101 ? 41.976 -19.659 -30.372 1.00 38.94 101 ALA A C 1
ATOM 803 O O . ALA A 1 101 ? 41.048 -19.032 -30.866 1.00 38.94 101 ALA A O 1
ATOM 804 N N . TYR A 1 102 ? 43.245 -19.642 -30.816 1.00 50.53 102 TYR A N 1
ATOM 805 C CA . TYR A 1 102 ? 43.785 -19.360 -32.169 1.00 50.53 102 TYR A CA 1
ATOM 806 C C . TYR A 1 102 ? 43.620 -17.933 -32.758 1.00 50.53 102 TYR A C 1
ATOM 808 O O . TYR A 1 102 ? 42.570 -17.313 -32.675 1.00 50.53 102 TYR A O 1
ATOM 816 N N . ASP A 1 103 ? 44.674 -17.231 -33.195 1.00 52.53 103 ASP A N 1
ATOM 817 C CA . ASP A 1 103 ? 45.650 -17.480 -34.283 1.00 52.53 103 ASP A CA 1
ATOM 818 C C . ASP A 1 103 ? 45.020 -17.261 -35.670 1.00 52.53 103 ASP A C 1
ATOM 820 O O . ASP A 1 103 ? 44.476 -18.184 -36.264 1.00 52.53 103 ASP A O 1
ATOM 824 N N . SER A 1 104 ? 45.033 -16.011 -36.146 1.00 49.94 104 SER A N 1
ATOM 825 C CA . SER A 1 104 ? 45.091 -15.682 -37.577 1.00 49.94 104 SER A CA 1
ATOM 826 C C . SER A 1 104 ? 45.297 -14.178 -37.740 1.00 49.94 104 SER A C 1
ATOM 828 O O . SER A 1 104 ? 44.546 -13.374 -37.185 1.00 49.94 104 SER A O 1
ATOM 830 N N . ASP A 1 105 ? 46.334 -13.833 -38.497 1.00 48.59 105 ASP A N 1
ATOM 831 C CA . ASP A 1 105 ? 46.650 -12.496 -38.993 1.00 48.59 105 ASP A CA 1
ATOM 832 C C . ASP A 1 105 ? 45.440 -11.860 -39.690 1.00 48.59 105 ASP A C 1
ATOM 834 O O . ASP A 1 105 ? 44.733 -12.584 -40.379 1.00 48.59 105 ASP A O 1
ATOM 838 N N . GLU A 1 106 ? 45.211 -10.553 -39.493 1.00 52.09 106 GLU A N 1
ATOM 839 C CA . GLU A 1 106 ? 44.907 -9.518 -40.513 1.00 52.09 106 GLU A CA 1
ATOM 840 C C . GLU A 1 106 ? 44.562 -8.177 -39.812 1.00 52.09 106 GLU A C 1
ATOM 842 O O . GLU A 1 106 ? 43.792 -8.125 -38.855 1.00 52.09 106 GLU A O 1
ATOM 847 N N . THR A 1 107 ? 45.172 -7.072 -40.255 1.00 50.09 107 THR A N 1
ATOM 848 C CA . THR A 1 107 ? 45.049 -5.717 -39.672 1.00 50.09 107 THR A CA 1
ATOM 849 C C . THR A 1 107 ? 43.899 -4.903 -40.290 1.00 50.09 107 THR A C 1
ATOM 851 O O . THR A 1 107 ? 43.926 -4.710 -41.509 1.00 50.09 107 THR A O 1
ATOM 854 N N . PRO A 1 108 ? 42.995 -4.296 -39.489 1.00 47.16 108 PRO A N 1
ATOM 855 C CA . PRO A 1 108 ? 42.249 -3.109 -39.921 1.00 47.16 108 PRO A CA 1
ATOM 856 C C . PRO A 1 108 ? 42.333 -1.925 -38.934 1.00 47.16 108 PRO A C 1
ATOM 858 O O . PRO A 1 108 ? 42.559 -2.057 -37.734 1.00 47.16 108 PRO A O 1
ATOM 861 N N . ASN A 1 109 ? 42.161 -0.727 -39.481 1.00 49.84 109 ASN A N 1
ATOM 862 C CA . ASN A 1 109 ? 42.492 0.563 -38.883 1.00 49.84 109 ASN A CA 1
ATOM 863 C C . ASN A 1 109 ? 41.219 1.202 -38.304 1.00 49.84 109 ASN A C 1
ATOM 865 O O . ASN A 1 109 ? 40.409 1.735 -39.059 1.00 49.84 109 ASN A O 1
ATOM 869 N N . GLU A 1 110 ? 41.053 1.165 -36.981 1.00 49.75 110 GLU A N 1
ATOM 870 C CA . GLU A 1 110 ? 39.892 1.730 -36.277 1.00 49.75 110 GLU A CA 1
ATOM 871 C C . GLU A 1 110 ? 40.253 3.063 -35.602 1.00 49.75 110 GLU A C 1
ATOM 873 O O . GLU A 1 110 ? 41.289 3.203 -34.948 1.00 49.75 110 GLU A O 1
ATOM 878 N N . SER A 1 111 ? 39.422 4.085 -35.811 1.00 55.31 111 SER A N 1
ATOM 879 C CA . SER A 1 111 ? 39.672 5.456 -35.357 1.00 55.31 111 SER A CA 1
ATOM 880 C C . SER A 1 111 ? 39.352 5.663 -33.861 1.00 55.31 111 SER A C 1
ATOM 882 O O . SER A 1 111 ? 38.296 5.218 -33.413 1.00 55.31 111 SER A O 1
ATOM 884 N N . PRO A 1 112 ? 40.160 6.437 -33.099 1.00 56.62 112 PRO A N 1
ATOM 885 C CA . PRO A 1 112 ? 40.017 6.643 -31.643 1.00 56.62 112 PRO A CA 1
ATOM 886 C C . PRO A 1 112 ? 38.653 7.159 -31.144 1.00 56.62 112 PRO A C 1
ATOM 888 O O . PRO A 1 112 ? 38.354 7.071 -29.960 1.00 56.62 112 PRO A O 1
ATOM 891 N N . SER A 1 113 ? 37.827 7.715 -32.033 1.00 62.84 113 SER A N 1
ATOM 892 C CA . SER A 1 113 ? 36.546 8.344 -31.693 1.00 62.84 113 SER A CA 1
ATOM 893 C C . SER A 1 113 ? 35.428 7.355 -31.348 1.00 62.84 113 SER A C 1
ATOM 895 O O . SER A 1 113 ? 34.489 7.742 -30.658 1.00 62.84 113 SER A O 1
ATOM 897 N N . GLU A 1 114 ? 35.477 6.117 -31.841 1.00 61.41 114 GLU A N 1
ATOM 898 C CA . GLU A 1 114 ? 34.393 5.142 -31.627 1.00 61.41 114 GLU A CA 1
ATOM 899 C C . GLU A 1 114 ? 34.544 4.389 -30.296 1.00 61.41 114 GLU A C 1
ATOM 901 O O . GLU A 1 114 ? 33.549 4.069 -29.649 1.00 61.41 114 GLU A O 1
ATOM 906 N N . PHE A 1 115 ? 35.783 4.198 -29.836 1.00 73.62 115 PHE A N 1
ATOM 907 C CA . PHE A 1 115 ? 36.094 3.563 -28.553 1.00 73.62 115 PHE A CA 1
ATOM 908 C C . PHE A 1 115 ? 35.632 4.407 -27.351 1.00 73.62 115 PHE A C 1
ATOM 910 O O . PHE A 1 115 ? 35.012 3.891 -26.421 1.00 73.62 115 PHE A O 1
ATOM 917 N N . GLU A 1 116 ? 35.855 5.722 -27.399 1.00 74.00 116 GLU A N 1
ATOM 918 C CA . GLU A 1 116 ? 35.402 6.657 -26.356 1.00 74.00 116 GLU A CA 1
ATOM 919 C C . GLU A 1 116 ? 33.868 6.743 -26.280 1.00 74.00 116 GLU A C 1
ATOM 921 O O . GLU A 1 116 ? 33.291 6.805 -25.194 1.00 74.00 116 GLU A O 1
ATOM 926 N N . ALA A 1 117 ? 33.183 6.682 -27.429 1.00 77.50 117 ALA A N 1
ATOM 927 C CA . ALA A 1 117 ? 31.721 6.672 -27.479 1.00 77.50 117 ALA A CA 1
ATOM 928 C C . ALA A 1 117 ? 31.127 5.406 -26.832 1.00 77.50 117 ALA A C 1
ATOM 930 O O . ALA A 1 117 ? 30.127 5.485 -26.116 1.00 77.50 117 ALA A O 1
ATOM 931 N N . LEU A 1 118 ? 31.768 4.249 -27.032 1.00 84.31 118 LEU A N 1
ATOM 932 C CA . LEU A 1 118 ? 31.360 2.980 -26.426 1.00 84.31 118 LEU A CA 1
ATOM 933 C C . LEU A 1 118 ? 31.504 3.002 -24.895 1.00 84.31 118 LEU A C 1
ATOM 935 O O . LEU A 1 118 ? 30.592 2.579 -24.183 1.00 84.31 118 LEU A O 1
ATOM 939 N N . LEU A 1 119 ? 32.617 3.541 -24.383 1.00 77.19 119 LEU A N 1
ATOM 940 C CA . LEU A 1 119 ? 32.842 3.699 -22.942 1.00 77.19 119 LEU A CA 1
ATOM 941 C C . LEU A 1 119 ? 31.802 4.622 -22.291 1.00 77.19 119 LEU A C 1
ATOM 943 O O . LEU A 1 119 ? 31.318 4.325 -21.197 1.00 77.19 119 LEU A O 1
ATOM 947 N N . GLY A 1 120 ? 31.421 5.707 -22.975 1.00 81.62 120 GLY A N 1
ATOM 948 C CA . GLY A 1 120 ? 30.368 6.616 -22.517 1.00 81.62 120 GLY A CA 1
ATOM 949 C C . GLY A 1 120 ? 29.017 5.915 -22.350 1.00 81.62 120 GLY A C 1
ATOM 950 O O . GLY A 1 120 ? 28.409 5.986 -21.282 1.00 81.62 120 GLY A O 1
ATOM 951 N N . LEU A 1 121 ? 28.587 5.161 -23.367 1.00 85.38 121 LEU A N 1
ATOM 952 C CA . LEU A 1 121 ? 27.336 4.394 -23.325 1.00 85.38 121 LEU A CA 1
ATOM 953 C C . LEU A 1 121 ? 27.345 3.314 -22.235 1.00 85.38 121 LEU A C 1
ATOM 955 O O . LEU A 1 121 ? 26.334 3.091 -21.569 1.00 85.38 121 LEU A O 1
ATOM 959 N N . GLN A 1 122 ? 28.486 2.655 -22.015 1.00 82.88 122 GLN A N 1
ATOM 960 C CA . GLN A 1 122 ? 28.621 1.636 -20.975 1.00 82.88 122 GLN A CA 1
ATOM 961 C C . GLN A 1 122 ? 28.478 2.228 -19.564 1.00 82.88 122 GLN A C 1
ATOM 963 O O . GLN A 1 122 ? 27.821 1.628 -18.709 1.00 82.88 122 GLN A O 1
ATOM 968 N N . ALA A 1 123 ? 29.060 3.405 -19.321 1.00 83.44 123 ALA A N 1
ATOM 969 C CA . ALA A 1 123 ? 28.926 4.110 -18.049 1.00 83.44 123 ALA A CA 1
ATOM 970 C C . ALA A 1 123 ? 27.475 4.545 -17.792 1.00 83.44 123 ALA A C 1
ATOM 972 O O . ALA A 1 123 ? 26.969 4.394 -16.677 1.00 83.44 123 ALA A O 1
ATOM 973 N N . GLU A 1 124 ? 26.790 5.030 -18.828 1.00 88.75 124 GLU A N 1
ATOM 974 C CA . GLU A 1 124 ? 25.395 5.454 -18.732 1.00 88.75 124 GLU A CA 1
ATOM 975 C C . GLU A 1 124 ? 24.459 4.268 -18.448 1.00 88.75 124 GLU A C 1
ATOM 977 O O . GLU A 1 124 ? 23.657 4.311 -17.511 1.00 88.75 124 GLU A O 1
ATOM 982 N N . LEU A 1 125 ? 24.630 3.156 -19.174 1.00 88.12 125 LEU A N 1
ATOM 983 C CA . LEU A 1 125 ? 23.881 1.919 -18.943 1.00 88.12 125 LEU A CA 1
ATOM 984 C C . LEU A 1 125 ? 24.100 1.379 -17.525 1.00 88.12 125 LEU A C 1
ATOM 986 O O . LEU A 1 125 ? 23.143 0.994 -16.851 1.00 88.12 125 LEU A O 1
ATOM 990 N N . HIS A 1 126 ? 25.347 1.382 -17.049 1.00 85.62 126 HIS A N 1
ATOM 991 C CA . HIS A 1 126 ? 25.666 0.971 -15.685 1.00 85.62 126 HIS A CA 1
ATOM 992 C C . HIS A 1 126 ? 24.967 1.857 -14.642 1.00 85.62 126 HIS A C 1
ATOM 994 O O . HIS A 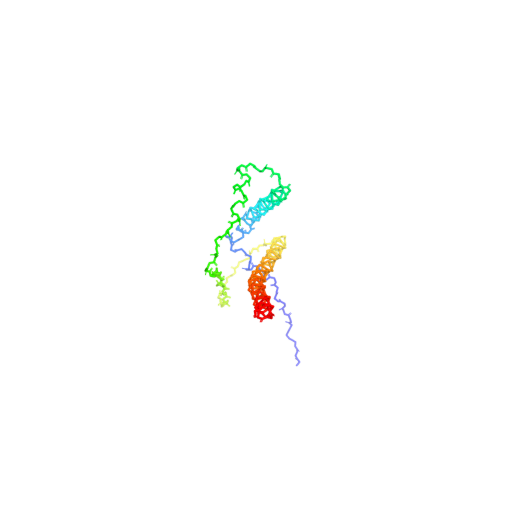1 126 ? 24.443 1.341 -13.654 1.00 85.62 126 HIS A O 1
ATOM 1000 N N . GLY A 1 127 ? 24.899 3.173 -14.873 1.00 87.50 127 GLY A N 1
ATOM 1001 C CA . GLY A 1 127 ? 24.149 4.103 -14.026 1.00 87.50 127 GLY A CA 1
ATOM 1002 C C . GLY A 1 127 ? 22.664 3.743 -13.926 1.00 87.50 127 GLY A C 1
ATOM 1003 O O . GLY A 1 127 ? 22.124 3.655 -12.822 1.00 87.50 127 GLY A O 1
ATOM 1004 N N . TYR A 1 128 ? 22.017 3.444 -15.056 1.00 81.00 128 TYR A N 1
ATOM 1005 C CA . TYR A 1 128 ? 20.614 3.017 -15.066 1.00 81.00 128 TYR A CA 1
ATOM 1006 C C . TYR A 1 128 ? 20.389 1.686 -14.342 1.00 81.00 128 TYR A C 1
ATOM 1008 O O . TYR A 1 128 ? 19.427 1.552 -13.585 1.00 81.00 128 TYR A O 1
ATOM 1016 N N . VAL A 1 129 ? 21.274 0.705 -14.532 1.00 85.12 129 VAL A N 1
ATOM 1017 C CA . VAL A 1 129 ? 21.183 -0.595 -13.844 1.00 85.12 129 VAL A CA 1
ATOM 1018 C C . VAL A 1 129 ? 21.278 -0.423 -12.327 1.00 85.12 129 VAL A C 1
ATOM 1020 O O . VAL A 1 129 ? 20.532 -1.067 -11.587 1.00 85.12 129 VAL A O 1
ATOM 1023 N N . LEU A 1 130 ? 22.163 0.459 -11.858 1.00 87.12 130 LEU A N 1
ATOM 1024 C CA . LEU A 1 130 ? 22.340 0.718 -10.433 1.00 87.12 130 LEU A CA 1
ATOM 1025 C C . LEU A 1 130 ? 21.109 1.403 -9.824 1.00 87.12 130 LEU A C 1
ATOM 1027 O O . LEU A 1 130 ? 20.589 0.923 -8.818 1.00 87.12 130 LEU A O 1
ATOM 1031 N N . ALA A 1 131 ? 20.589 2.444 -10.481 1.00 85.69 131 ALA A N 1
ATOM 1032 C CA . ALA A 1 131 ? 19.385 3.148 -10.040 1.00 85.69 131 ALA A CA 1
ATOM 1033 C C . ALA A 1 131 ? 18.164 2.214 -9.976 1.00 85.69 131 ALA A C 1
ATOM 1035 O O . ALA A 1 131 ? 17.423 2.214 -8.995 1.00 85.69 131 ALA A O 1
ATOM 1036 N N . ASN A 1 132 ? 17.991 1.346 -10.977 1.00 85.06 132 ASN A N 1
ATOM 1037 C CA . ASN A 1 132 ? 16.913 0.356 -10.979 1.00 85.06 132 ASN A CA 1
ATOM 1038 C C . ASN A 1 132 ? 17.047 -0.643 -9.818 1.00 85.06 132 ASN A C 1
ATOM 1040 O O . ASN A 1 132 ? 16.051 -1.053 -9.222 1.00 85.06 132 ASN A O 1
ATOM 1044 N N . ARG A 1 133 ? 18.278 -1.039 -9.470 1.00 89.12 133 ARG A N 1
ATOM 1045 C CA . ARG A 1 133 ? 18.536 -1.927 -8.330 1.00 89.12 133 ARG A CA 1
ATOM 1046 C C . ARG A 1 133 ? 18.191 -1.261 -6.997 1.00 89.12 133 ARG A C 1
ATOM 1048 O O . ARG A 1 133 ? 17.630 -1.923 -6.127 1.00 89.12 133 ARG A O 1
ATOM 1055 N N . GLU A 1 134 ? 18.524 0.015 -6.834 1.00 91.12 134 GLU A N 1
ATOM 1056 C CA . GLU A 1 134 ? 18.183 0.793 -5.638 1.00 91.12 134 GLU A CA 1
ATOM 1057 C C . GLU A 1 134 ? 16.666 0.943 -5.486 1.00 91.12 134 GLU A C 1
ATOM 1059 O O . GLU A 1 134 ? 16.128 0.637 -4.423 1.00 91.12 134 GLU A O 1
ATOM 1064 N N . GLN A 1 135 ? 15.965 1.283 -6.571 1.00 92.06 135 GLN A N 1
ATOM 1065 C CA . GLN A 1 135 ? 14.501 1.368 -6.581 1.00 92.06 135 GLN A CA 1
ATOM 1066 C C . GLN A 1 135 ? 13.839 0.041 -6.184 1.00 92.06 135 GLN A C 1
ATOM 1068 O O . GLN A 1 135 ? 12.897 0.027 -5.395 1.00 92.06 135 GLN A O 1
ATOM 1073 N N . LEU A 1 136 ? 14.344 -1.096 -6.674 1.00 89.19 136 LEU A N 1
ATOM 1074 C CA . LEU A 1 136 ? 13.830 -2.417 -6.290 1.00 89.19 136 LEU A CA 1
ATOM 1075 C C . LEU A 1 136 ? 14.018 -2.716 -4.796 1.00 89.19 136 LEU A C 1
ATOM 1077 O O . LEU A 1 136 ? 13.131 -3.298 -4.167 1.00 89.19 136 LEU A O 1
ATOM 1081 N N . LEU A 1 137 ? 15.156 -2.321 -4.218 1.00 91.19 137 LEU A N 1
ATOM 1082 C CA . LEU A 1 137 ? 15.401 -2.464 -2.780 1.00 91.19 137 LEU A CA 1
ATOM 1083 C C . LEU A 1 137 ? 14.443 -1.591 -1.963 1.00 91.19 137 LEU A C 1
ATOM 1085 O O . LEU A 1 137 ? 13.907 -2.055 -0.956 1.00 91.19 137 LEU A O 1
ATOM 1089 N N . GLU A 1 138 ? 14.189 -0.364 -2.411 1.00 93.19 138 GLU A N 1
ATOM 1090 C CA . GLU A 1 138 ? 13.256 0.554 -1.760 1.00 93.19 138 GLU A CA 1
ATOM 1091 C C . GLU A 1 138 ? 11.815 0.031 -1.804 1.00 93.19 138 GLU A C 1
ATOM 1093 O O . GLU A 1 138 ? 11.159 -0.033 -0.765 1.00 93.19 138 GLU A O 1
ATOM 1098 N N . ILE A 1 139 ? 11.358 -0.467 -2.959 1.00 89.62 139 ILE A N 1
ATOM 1099 C CA . ILE A 1 139 ? 10.049 -1.127 -3.101 1.00 89.62 139 ILE A CA 1
ATOM 1100 C C . ILE A 1 139 ? 9.932 -2.309 -2.134 1.00 89.62 139 ILE A C 1
ATOM 1102 O O . ILE A 1 139 ? 8.919 -2.464 -1.447 1.00 89.62 139 ILE A O 1
ATOM 1106 N N . SER A 1 140 ? 10.972 -3.141 -2.040 1.00 91.56 140 SER A N 1
ATOM 1107 C CA . SER A 1 140 ? 10.979 -4.268 -1.107 1.00 91.56 140 SER A CA 1
ATOM 1108 C C . SER A 1 140 ? 10.883 -3.810 0.351 1.00 91.56 140 SER A C 1
ATOM 1110 O O . SER A 1 140 ? 10.187 -4.453 1.141 1.00 91.56 140 SER A O 1
ATOM 1112 N N . ASN A 1 141 ? 11.570 -2.728 0.726 1.00 94.62 141 ASN A N 1
ATOM 1113 C CA . ASN A 1 141 ? 11.534 -2.212 2.093 1.00 94.62 141 ASN A CA 1
ATOM 1114 C C . ASN A 1 141 ? 10.171 -1.592 2.431 1.00 94.62 141 ASN A C 1
ATOM 1116 O O . ASN A 1 141 ? 9.600 -1.918 3.471 1.00 94.62 141 ASN A O 1
ATOM 1120 N N . LEU A 1 142 ? 9.616 -0.776 1.532 1.00 95.75 142 LEU A N 1
ATOM 1121 C CA . LEU A 1 142 ? 8.293 -0.169 1.693 1.00 95.75 142 LEU A CA 1
ATOM 1122 C C . LEU A 1 142 ? 7.198 -1.229 1.828 1.00 95.75 142 LEU A C 1
ATOM 1124 O O . LEU A 1 142 ? 6.342 -1.120 2.701 1.00 95.75 142 LEU A O 1
ATOM 1128 N N . ASN A 1 143 ? 7.256 -2.303 1.038 1.00 92.81 143 ASN A N 1
ATOM 1129 C CA . ASN A 1 143 ? 6.321 -3.421 1.173 1.00 92.81 143 ASN A CA 1
ATOM 1130 C C . ASN A 1 143 ? 6.434 -4.111 2.542 1.00 92.81 143 ASN A C 1
ATOM 1132 O O . ASN A 1 143 ? 5.420 -4.447 3.159 1.00 92.81 143 ASN A O 1
ATOM 1136 N N . ALA A 1 144 ? 7.656 -4.293 3.048 1.00 94.19 144 ALA A N 1
ATOM 1137 C CA . ALA A 1 144 ? 7.872 -4.859 4.375 1.00 94.19 144 ALA A CA 1
ATOM 1138 C C . ALA A 1 144 ? 7.374 -3.923 5.493 1.00 94.19 144 ALA A C 1
ATOM 1140 O O . ALA A 1 144 ? 6.822 -4.399 6.485 1.00 94.19 144 ALA A O 1
ATOM 1141 N N . GLU A 1 145 ? 7.558 -2.609 5.354 1.00 96.50 145 GLU A N 1
ATOM 1142 C CA . GLU A 1 145 ? 7.019 -1.594 6.271 1.00 96.50 145 GLU A CA 1
ATOM 1143 C C . GLU A 1 145 ? 5.494 -1.567 6.262 1.00 96.50 145 GLU A C 1
ATOM 1145 O O . GLU A 1 145 ? 4.876 -1.629 7.324 1.00 96.50 145 GLU A O 1
ATOM 1150 N N . LEU A 1 146 ? 4.882 -1.582 5.079 1.00 96.19 146 LEU A N 1
ATOM 1151 C CA . LEU A 1 146 ? 3.434 -1.628 4.919 1.00 96.19 146 LEU A CA 1
ATOM 1152 C C . LEU A 1 146 ? 2.834 -2.856 5.616 1.00 96.19 146 LEU A C 1
ATOM 1154 O O . LEU A 1 146 ? 1.837 -2.737 6.329 1.00 96.19 146 LEU A O 1
ATOM 1158 N N . ALA A 1 147 ? 3.449 -4.031 5.455 1.00 95.69 147 ALA A N 1
ATOM 1159 C CA . ALA A 1 147 ? 3.013 -5.249 6.135 1.00 95.69 147 ALA A CA 1
ATOM 1160 C C . ALA A 1 147 ? 3.090 -5.123 7.668 1.00 95.69 147 ALA A C 1
ATOM 1162 O O . ALA A 1 147 ? 2.176 -5.567 8.367 1.00 95.69 147 ALA A O 1
ATOM 1163 N N . ARG A 1 148 ? 4.140 -4.475 8.197 1.00 96.62 148 ARG A N 1
ATOM 1164 C CA . ARG A 1 148 ? 4.275 -4.203 9.638 1.00 96.62 148 ARG A CA 1
ATOM 1165 C C . ARG A 1 148 ? 3.197 -3.245 10.139 1.00 96.62 148 ARG A C 1
ATOM 1167 O O . ARG A 1 148 ? 2.529 -3.568 11.117 1.00 96.62 148 ARG A O 1
ATOM 1174 N N . CYS A 1 149 ? 2.977 -2.125 9.452 1.00 93.50 149 CYS A N 1
ATOM 1175 C CA . CYS A 1 149 ? 1.947 -1.156 9.832 1.00 93.50 149 CYS A CA 1
ATOM 1176 C C . CYS A 1 149 ? 0.543 -1.771 9.814 1.00 93.50 149 CYS A C 1
ATOM 1178 O O . CYS A 1 149 ? -0.244 -1.531 10.726 1.00 93.50 149 CYS A O 1
ATOM 1180 N N . LYS A 1 150 ? 0.229 -2.613 8.820 1.00 95.88 150 LYS A N 1
ATOM 1181 C CA . LYS A 1 150 ? -1.055 -3.333 8.767 1.00 95.88 150 LYS A CA 1
ATOM 1182 C C . LYS A 1 150 ? -1.273 -4.221 9.997 1.00 95.88 150 LYS A C 1
ATOM 1184 O O . LYS A 1 150 ? -2.381 -4.261 10.529 1.00 95.88 150 LYS A O 1
ATOM 1189 N N . LEU A 1 151 ? -0.232 -4.923 10.451 1.00 96.25 151 LEU A N 1
ATOM 1190 C CA . LEU A 1 151 ? -0.308 -5.760 11.649 1.00 96.25 151 LEU A CA 1
ATOM 1191 C C . LEU A 1 151 ? -0.501 -4.915 12.917 1.00 96.25 151 LEU A C 1
ATOM 1193 O O . LEU A 1 151 ? -1.369 -5.223 13.727 1.00 96.25 151 LEU A O 1
ATOM 1197 N N . GLU A 1 152 ? 0.246 -3.820 13.048 1.00 96.19 152 GLU A N 1
ATOM 1198 C CA . GLU A 1 152 ? 0.158 -2.917 14.200 1.00 96.19 152 GLU A CA 1
ATOM 1199 C C . GLU A 1 152 ? -1.230 -2.277 14.340 1.00 96.19 152 GLU A C 1
ATOM 1201 O O . GLU A 1 152 ? -1.785 -2.244 15.438 1.00 96.19 152 GLU A O 1
ATOM 1206 N N . ILE A 1 153 ? -1.837 -1.834 13.233 1.00 95.75 153 ILE A N 1
ATOM 1207 C CA . ILE A 1 153 ? -3.205 -1.291 13.233 1.00 95.75 153 ILE A CA 1
ATOM 1208 C C . ILE A 1 153 ? -4.198 -2.341 13.747 1.00 95.75 153 ILE A C 1
ATOM 1210 O O . ILE A 1 153 ? -5.004 -2.054 14.633 1.00 95.75 153 ILE A O 1
ATOM 1214 N N . LYS A 1 154 ? -4.103 -3.578 13.246 1.00 95.38 154 LYS A N 1
ATOM 1215 C CA . LYS A 1 154 ? -4.973 -4.681 13.674 1.00 95.38 154 LYS A CA 1
ATOM 1216 C C . LYS A 1 154 ? -4.825 -4.984 15.170 1.00 95.38 154 LYS A C 1
ATOM 1218 O O . LYS A 1 154 ? -5.826 -5.234 15.847 1.00 95.38 154 LYS A O 1
ATOM 1223 N N . ASP A 1 155 ? -3.601 -4.943 15.688 1.00 94.75 155 ASP A N 1
ATOM 1224 C CA . ASP A 1 155 ? -3.320 -5.169 17.108 1.00 94.75 155 ASP A CA 1
ATOM 1225 C C . ASP A 1 155 ? -3.862 -4.032 17.986 1.00 94.75 155 ASP A C 1
ATOM 1227 O O . ASP A 1 155 ? -4.445 -4.285 19.045 1.00 94.75 155 ASP A O 1
ATOM 1231 N N . LEU A 1 156 ? -3.727 -2.776 17.549 1.00 94.88 156 LEU A N 1
ATOM 1232 C CA . LEU A 1 156 ? -4.286 -1.616 18.247 1.00 94.88 156 LEU A CA 1
ATOM 1233 C C . LEU A 1 156 ? -5.815 -1.666 18.310 1.00 94.88 156 LEU A C 1
ATOM 1235 O O . LEU A 1 156 ? -6.385 -1.437 19.380 1.00 94.88 156 LEU A O 1
ATOM 1239 N N . ASP A 1 157 ? -6.477 -2.027 17.212 1.00 94.38 157 ASP A N 1
ATOM 1240 C CA . ASP A 1 157 ? -7.933 -2.179 17.175 1.00 94.38 157 ASP A CA 1
ATOM 1241 C C . ASP A 1 157 ? -8.408 -3.292 18.115 1.00 94.38 157 ASP A C 1
ATOM 1243 O O . ASP A 1 157 ? -9.350 -3.099 18.891 1.00 94.38 157 ASP A O 1
ATOM 1247 N N . HIS A 1 158 ? -7.721 -4.439 18.125 1.00 92.81 158 HIS A N 1
ATOM 1248 C CA . HIS A 1 158 ? -8.024 -5.518 19.065 1.00 92.81 158 HIS A CA 1
ATOM 1249 C C . HIS A 1 158 ? -7.859 -5.069 20.526 1.00 92.81 158 HIS A C 1
ATOM 1251 O O . HIS A 1 158 ? -8.725 -5.330 21.368 1.00 92.81 158 HIS A O 1
ATOM 1257 N N . ASN A 1 159 ? -6.772 -4.356 20.829 1.00 94.62 159 ASN A N 1
ATOM 1258 C CA . ASN A 1 159 ? -6.498 -3.849 22.171 1.00 94.62 159 ASN A CA 1
ATOM 1259 C C . ASN A 1 159 ? -7.537 -2.820 22.628 1.00 94.62 159 ASN A C 1
ATOM 1261 O O . ASN A 1 159 ? -7.947 -2.846 23.790 1.00 94.62 159 ASN A O 1
ATOM 1265 N N . LYS 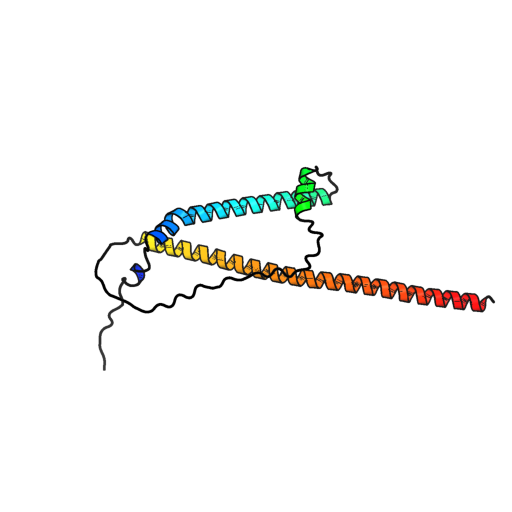A 1 160 ? -8.008 -1.955 21.724 1.00 95.81 160 LYS A N 1
ATOM 1266 C CA . LYS A 1 160 ? -9.078 -0.995 22.009 1.00 95.81 160 LYS A CA 1
ATOM 1267 C C . LYS A 1 160 ? -10.388 -1.702 22.356 1.00 95.81 160 LYS A C 1
ATOM 1269 O O . LYS A 1 160 ? -10.964 -1.421 23.402 1.00 95.81 160 LYS A O 1
ATOM 1274 N N . VAL A 1 161 ? -10.809 -2.675 21.543 1.00 95.38 161 VAL A N 1
ATOM 1275 C CA . VAL A 1 161 ? -12.025 -3.469 21.806 1.00 95.38 161 VAL A CA 1
ATOM 1276 C C . VAL A 1 161 ? -11.940 -4.184 23.155 1.00 95.38 161 VAL A C 1
ATOM 1278 O O . VAL A 1 161 ? -12.910 -4.206 23.913 1.00 95.38 161 VAL A O 1
ATOM 1281 N N . LYS A 1 162 ? -10.774 -4.748 23.484 1.00 95.94 162 LYS A N 1
ATOM 1282 C CA . LYS A 1 162 ? -10.544 -5.400 24.776 1.00 95.94 162 LYS A CA 1
ATOM 1283 C C . LYS A 1 162 ? -10.675 -4.420 25.944 1.00 95.94 162 LYS A C 1
ATOM 1285 O O . LYS A 1 162 ? -11.371 -4.723 26.909 1.00 95.94 162 LYS A O 1
ATOM 1290 N N . HIS A 1 163 ? -10.042 -3.254 25.849 1.00 97.00 163 HIS A N 1
ATOM 1291 C CA . HIS A 1 163 ? -10.132 -2.221 26.879 1.00 97.00 163 HIS A CA 1
ATOM 1292 C C . HIS A 1 163 ? -11.579 -1.742 27.085 1.00 97.00 163 HIS A C 1
ATOM 1294 O O . HIS A 1 163 ? -12.038 -1.638 28.222 1.00 97.00 163 HIS A O 1
ATOM 1300 N N . ASP A 1 164 ? -12.320 -1.506 25.999 1.00 97.69 164 ASP A N 1
ATOM 1301 C CA . ASP A 1 164 ? -13.726 -1.091 26.060 1.00 97.69 164 ASP A CA 1
ATOM 1302 C C . ASP A 1 164 ? -14.603 -2.162 26.735 1.00 97.69 164 ASP A C 1
ATOM 1304 O O . ASP A 1 164 ? -15.489 -1.841 27.535 1.00 97.69 164 ASP A O 1
ATOM 1308 N N . LEU A 1 165 ? -14.324 -3.446 26.477 1.00 97.00 165 LEU A N 1
ATOM 1309 C CA . LEU A 1 165 ? -14.996 -4.564 27.138 1.00 97.00 165 LEU A CA 1
ATOM 1310 C C . LEU A 1 165 ? -14.682 -4.622 28.640 1.00 97.00 165 LEU A C 1
ATOM 1312 O O . LEU A 1 165 ? -15.602 -4.758 29.451 1.00 97.00 165 LEU A O 1
ATOM 1316 N N . ASP A 1 166 ? -13.410 -4.497 29.020 1.00 98.12 166 ASP A N 1
ATOM 1317 C CA . ASP A 1 166 ? -12.983 -4.488 30.423 1.00 98.12 166 ASP A CA 1
ATOM 1318 C C . ASP A 1 166 ? -13.642 -3.325 31.186 1.00 98.12 166 ASP A C 1
ATOM 1320 O O . ASP A 1 166 ? -14.179 -3.512 32.285 1.00 98.12 166 ASP A O 1
ATOM 1324 N N . GLN A 1 167 ? -13.708 -2.144 30.565 1.00 98.06 167 GLN A N 1
ATOM 1325 C CA . GLN A 1 167 ? -14.382 -0.973 31.120 1.00 98.06 167 GLN A CA 1
ATOM 1326 C C . GLN A 1 167 ? -15.891 -1.216 31.307 1.00 98.06 167 GLN A C 1
ATOM 1328 O O . GLN A 1 167 ? -16.437 -0.962 32.386 1.00 98.06 167 GLN A O 1
ATOM 1333 N N . ALA A 1 168 ? -16.565 -1.797 30.308 1.00 97.75 168 ALA A N 1
ATOM 1334 C CA . ALA A 1 168 ? -17.984 -2.139 30.396 1.00 97.75 168 ALA A CA 1
ATOM 1335 C C . ALA A 1 168 ? -18.283 -3.160 31.513 1.00 97.75 168 ALA A C 1
ATOM 1337 O O . ALA A 1 168 ? -19.315 -3.066 32.191 1.00 97.75 168 ALA A O 1
ATOM 1338 N N . ILE A 1 169 ? -17.381 -4.121 31.744 1.00 97.94 169 ILE A N 1
ATOM 1339 C CA . ILE A 1 169 ? -17.489 -5.095 32.840 1.00 97.94 169 ILE A CA 1
ATOM 1340 C C . ILE A 1 169 ? -17.396 -4.393 34.197 1.00 97.94 169 ILE A C 1
ATOM 1342 O O . ILE A 1 169 ? -18.217 -4.667 35.081 1.00 97.94 169 ILE A O 1
ATOM 1346 N N . VAL A 1 170 ? -16.437 -3.479 34.365 1.00 97.88 170 VAL A N 1
ATOM 1347 C CA . VAL A 1 170 ? -16.271 -2.696 35.598 1.00 97.88 170 VAL A CA 1
ATOM 1348 C C . VAL A 1 170 ? -17.526 -1.872 35.890 1.00 97.88 170 VAL A C 1
ATOM 1350 O O . VAL A 1 170 ? -18.047 -1.923 37.007 1.00 97.88 170 VAL A O 1
ATOM 1353 N N . ASP A 1 171 ? -18.071 -1.179 34.891 1.00 97.94 171 ASP A N 1
ATOM 1354 C CA . ASP A 1 171 ? -19.264 -0.345 35.062 1.00 97.94 171 ASP A CA 1
ATOM 1355 C C . ASP A 1 171 ? -20.528 -1.172 35.339 1.00 97.94 171 ASP A C 1
ATOM 1357 O O . ASP A 1 171 ? -21.391 -0.770 36.123 1.00 97.94 171 ASP A O 1
ATOM 1361 N N . ARG A 1 172 ? -20.650 -2.369 34.750 1.00 97.44 172 ARG A N 1
ATOM 1362 C CA . ARG A 1 172 ? -21.719 -3.322 35.094 1.00 97.44 172 ARG A CA 1
ATOM 1363 C C . ARG A 1 172 ? -21.598 -3.795 36.544 1.00 97.44 172 ARG A C 1
ATOM 1365 O O . ARG A 1 172 ? -22.596 -3.820 37.256 1.00 97.44 172 ARG A O 1
ATOM 1372 N N . ASN A 1 173 ? -20.398 -4.171 36.984 1.00 97.00 173 ASN A N 1
ATOM 1373 C CA . ASN A 1 173 ? -20.183 -4.640 38.353 1.00 97.00 173 ASN A CA 1
ATOM 1374 C C . ASN A 1 173 ? -20.482 -3.532 39.376 1.00 97.00 173 ASN A C 1
ATOM 1376 O O . ASN A 1 173 ? -21.086 -3.818 40.407 1.00 97.00 173 ASN A O 1
ATOM 1380 N N . ARG A 1 174 ? -20.141 -2.273 39.061 1.00 97.38 174 ARG A N 1
ATOM 1381 C CA . ARG A 1 174 ? -20.504 -1.102 39.875 1.00 97.38 174 ARG A CA 1
ATOM 1382 C C . ARG A 1 174 ? -22.023 -0.955 40.014 1.00 97.38 174 ARG A C 1
ATOM 1384 O O . ARG A 1 174 ? -22.515 -0.921 41.136 1.00 97.38 174 ARG A O 1
ATOM 1391 N N . ARG A 1 175 ? -22.760 -0.969 38.895 1.00 96.50 175 ARG A N 1
ATOM 1392 C CA . ARG A 1 175 ? -24.236 -0.892 38.891 1.00 96.50 175 ARG A CA 1
ATOM 1393 C C . ARG A 1 175 ? -24.889 -2.025 39.687 1.00 96.50 175 ARG A C 1
ATOM 1395 O O . ARG A 1 175 ? -25.848 -1.799 40.415 1.00 96.50 175 ARG A O 1
ATOM 1402 N N . ASN A 1 176 ? -24.359 -3.244 39.585 1.00 95.38 176 ASN A N 1
ATOM 1403 C CA . ASN A 1 176 ? -24.870 -4.383 40.352 1.00 95.38 176 ASN A CA 1
ATOM 1404 C C . ASN A 1 176 ? -24.677 -4.207 41.865 1.00 95.38 176 ASN A C 1
ATOM 1406 O O . ASN A 1 176 ? -25.519 -4.644 42.645 1.00 95.38 176 ASN A O 1
ATOM 1410 N N . GLU A 1 177 ? -23.572 -3.591 42.284 1.00 96.31 177 GLU A N 1
ATOM 1411 C CA . GLU A 1 177 ? -23.297 -3.326 43.696 1.00 96.31 177 GLU A CA 1
ATOM 1412 C C . GLU A 1 177 ? -24.192 -2.213 44.259 1.00 96.31 177 GLU A C 1
ATOM 1414 O O . GLU A 1 177 ? -24.624 -2.297 45.405 1.00 96.31 177 GLU A O 1
ATOM 1419 N N . GLU A 1 178 ? -24.510 -1.195 43.456 1.00 94.75 178 GLU A N 1
ATOM 1420 C CA . GLU A 1 178 ? -25.485 -0.152 43.806 1.00 94.75 178 GLU A CA 1
ATOM 1421 C C . GLU A 1 178 ? -26.881 -0.758 44.016 1.00 94.75 178 GLU A C 1
ATOM 1423 O O . GLU A 1 178 ? -27.460 -0.597 45.088 1.00 94.75 178 GLU A O 1
ATOM 1428 N N . LEU A 1 179 ? -27.360 -1.573 43.068 1.00 92.25 179 LEU A N 1
ATOM 1429 C CA . LEU A 1 179 ? -28.656 -2.260 43.168 1.00 92.25 179 LEU A CA 1
ATOM 1430 C C . LEU A 1 179 ? -28.768 -3.167 44.406 1.00 92.25 179 LEU A C 1
ATOM 1432 O O . LEU A 1 179 ? -29.828 -3.259 45.023 1.00 92.25 179 LEU A O 1
ATOM 1436 N N . ARG A 1 180 ? -27.674 -3.828 44.805 1.00 86.44 180 ARG A N 1
ATOM 1437 C CA . ARG A 1 180 ? -27.631 -4.661 46.021 1.00 86.44 180 ARG A CA 1
ATOM 1438 C C . ARG A 1 180 ? -27.784 -3.870 47.314 1.00 86.44 180 ARG A C 1
ATOM 1440 O O . ARG A 1 180 ? -28.196 -4.451 48.307 1.00 86.44 180 ARG A O 1
ATOM 1447 N N . LYS A 1 181 ? -27.410 -2.590 47.323 1.00 89.25 181 LYS A N 1
ATOM 1448 C CA . LYS A 1 181 ? -27.555 -1.710 48.493 1.00 89.25 181 LYS A CA 1
ATOM 1449 C C . LYS A 1 181 ? -28.951 -1.097 48.587 1.00 89.25 181 LYS A C 1
ATOM 1451 O O . LYS A 1 181 ? -29.325 -0.630 49.657 1.00 89.25 181 LYS A O 1
ATOM 1456 N N . GLU A 1 182 ? -29.690 -1.081 47.482 1.00 82.31 182 GLU A N 1
ATOM 1457 C CA . GLU A 1 182 ? -31.057 -0.558 47.395 1.00 82.31 182 GLU A CA 1
ATOM 1458 C C . GLU A 1 182 ? -32.138 -1.604 47.724 1.00 82.31 182 GLU A C 1
ATOM 1460 O O . GLU A 1 182 ? -33.295 -1.231 47.916 1.00 82.31 182 GLU A O 1
ATOM 1465 N N . THR A 1 183 ? -31.775 -2.892 47.796 1.00 63.12 183 THR A N 1
ATOM 1466 C CA . THR A 1 183 ? -32.681 -4.023 48.083 1.00 63.12 183 THR A CA 1
ATOM 1467 C C . THR A 1 183 ? -32.497 -4.529 49.509 1.00 63.12 183 THR A C 1
ATOM 1469 O O . THR A 1 183 ? -33.520 -4.837 50.161 1.00 63.12 183 THR A O 1
#

Radius of gyration: 33.22 Å; chains: 1; bounding box: 104×39×89 Å

Secondary structure (DSSP, 8-state):
----------SSSSSTTS--HHHHHIIIIIHHHHHHHHHHHHHHHHHHHHHHHHHHHHHHTT----HHHHHHHHTT---S---S---------------------------HHHHHHHHHHHHHHHHHHHHHHHHHHHHHHHHHHHHHHHHHHHHHHHHHHHHHHHHHHHHHHHHHHHHHHH-

Foldseek 3Di:
DDDDDDDDPPDDVLPVVPDPVVVVCCVPPVVVVVVVVVVVVVVVVVVLVVVLVVLVVCVVVVHDDDPVSVVSNVVPPCVPPPPDPPPDDDDPPDDDDDDDDDDDDDDDDDDPVVSVVVVVVVVVVVVVVVVVVVVVVVVVVVVVVVVVVVVVVVVVVVVVVVVVVVVVVVVVVVVVVVVVVVD

Sequence (183 aa):
PTINSELLPTQGVMQRCMMDGSLLNLFREELPVMLSLQEKKREKDLQYFEDKVLLIKAKERGEVLDAEAEAFLADVECDEPYDEPLAITTTTAFNVDHENAYDSDETPNESPSEFEALLGLQAELHGYVLANREQLLEISNLNAELARCKLEIKDLDHNKVKHDLDQAIVDRNRRNEELRKET